Protein 6ONO (pdb70)

Structure (mmCIF, N/CA/C/O backbone):
data_6ONO
#
_entry.id   6ONO
#
_cell.length_a   37.445
_cell.length_b   114.080
_cell.length_c   144.713
_cell.angle_alpha   90.000
_cell.angle_beta   90.000
_cell.angle_gamma   90.000
#
_symmetry.space_group_name_H-M   'C 2 2 21'
#
loop_
_entity.id
_entity.type
_entity.pdbx_description
1 polymer 'Transcription regulator WhiB1'
2 polymer 'RNA polymerase sigma factor SigA'
3 non-polymer 'IRON/SULFUR CLUSTER'
4 non-polymer DI(HYDROXYETHYL)ETHER
5 water water
#
loop_
_atom_site.group_PDB
_atom_site.id
_atom_site.type_symbol
_atom_site.label_atom_id
_atom_site.label_alt_id
_atom_site.label_comp_id
_atom_site.label_asym_id
_atom_site.label_entity_id
_atom_site.label_seq_id
_atom_site.pdbx_PDB_ins_code
_atom_site.Cartn_x
_atom_site.Cartn_y
_atom_site.Cartn_z
_atom_site.occupancy
_atom_site.B_iso_or_equiv
_atom_site.auth_seq_id
_atom_site.auth_comp_id
_atom_site.auth_asym_id
_atom_site.auth_atom_id
_atom_site.pdbx_PDB_model_num
ATOM 1 N N . ASP A 1 2 ? 26.97100 57.16700 101.83900 1.000 62.54117 2 ASP A N 1
ATOM 2 C CA . ASP A 1 2 ? 26.26400 56.07600 101.17200 1.000 58.66368 2 ASP A CA 1
ATOM 3 C C . ASP A 1 2 ? 27.08000 54.79000 101.14600 1.000 59.49048 2 ASP A C 1
ATOM 4 O O . ASP A 1 2 ? 28.22700 54.77000 100.69200 1.000 58.69685 2 ASP A O 1
ATOM 9 N N . TRP A 1 3 ? 26.45000 53.71300 101.62500 1.000 45.71492 3 TRP A N 1
ATOM 10 C CA . TRP A 1 3 ? 27.12600 52.43300 101.78200 1.000 42.87557 3 TRP A CA 1
ATOM 11 C C . TRP A 1 3 ? 27.39200 51.75500 100.44600 1.000 40.08755 3 TRP A C 1
ATOM 12 O O . TRP A 1 3 ? 28.28100 50.90000 100.36400 1.000 39.52883 3 TRP A O 1
ATOM 23 N N . ARG A 1 4 ? 26.61100 52.08200 99.41400 1.000 43.93728 4 ARG A N 1
ATOM 24 C CA . ARG A 1 4 ? 26.79400 51.44900 98.11300 1.000 43.16779 4 ARG A CA 1
ATOM 25 C C . ARG A 1 4 ? 28.17000 51.74400 97.53600 1.000 46.00190 4 ARG A C 1
ATOM 26 O O . ARG A 1 4 ? 28.64700 50.99300 96.67900 1.000 44.80320 4 ARG A O 1
ATOM 34 N N . HIS A 1 5 ? 28.81600 52.82500 97.98200 1.000 49.12813 5 HIS A N 1
ATOM 35 C CA . HIS A 1 5 ? 30.17200 53.11300 97.53100 1.000 53.38644 5 HIS A CA 1
ATOM 36 C C . HIS A 1 5 ? 31.14500 52.02100 97.95500 1.000 47.77237 5 HIS A C 1
ATOM 37 O O . HIS A 1 5 ? 32.15600 51.79800 97.28100 1.000 53.39695 5 HIS A O 1
ATOM 44 N N . LYS A 1 6 ? 30.85300 51.32000 99.04900 1.000 48.21443 6 LYS A N 1
ATOM 45 C CA . LYS A 1 6 ? 31.74400 50.30200 99.58700 1.000 45.19641 6 LYS A CA 1
ATOM 46 C C . LYS A 1 6 ? 31.33400 48.87900 99.21600 1.000 47.12505 6 LYS A C 1
ATOM 47 O O . LYS A 1 6 ? 31.89900 47.92400 99.75800 1.000 47.80981 6 LYS A O 1
ATOM 53 N N . ALA A 1 7 ? 30.35800 48.71800 98.32500 1.000 42.72505 7 ALA A N 1
ATOM 54 C CA . ALA A 1 7 ? 29.91300 47.39600 97.88900 1.000 36.90759 7 ALA A CA 1
ATOM 55 C C . ALA A 1 7 ? 30.99900 46.69700 97.07600 1.000 36.52256 7 ALA A C 1
ATOM 56 O O . ALA A 1 7 ? 31.37700 47.18000 96.00700 1.000 41.25218 7 ALA A O 1
ATOM 58 N N . VAL A 1 8 ? 31.48400 45.54700 97.55800 1.000 33.48203 8 VAL A N 1
ATOM 59 C CA . VAL A 1 8 ? 32.52600 44.83900 96.81100 1.000 37.86078 8 VAL A CA 1
ATOM 60 C C . VAL A 1 8 ? 31.97100 44.07700 95.61100 1.000 37.32768 8 VAL A C 1
ATOM 61 O O . VAL A 1 8 ? 32.72400 43.78700 94.67000 1.000 35.38178 8 VAL A O 1
ATOM 65 N N . CYS A 1 9 ? 30.67200 43.76600 95.59300 1.000 31.62350 9 CYS A N 1
ATOM 66 C CA . CYS A 1 9 ? 30.08200 43.19100 94.38900 1.000 28.29695 9 CYS A CA 1
ATOM 67 C C . CYS A 1 9 ? 30.17800 44.12600 93.19100 1.000 30.98162 9 CYS A C 1
ATOM 68 O O . CYS A 1 9 ? 29.92400 43.69700 92.05900 1.000 29.65564 9 CYS A O 1
ATOM 71 N N . ARG A 1 10 ? 30.50100 45.40000 93.41300 1.000 43.05714 10 ARG A N 1
ATOM 72 C CA . ARG A 1 10 ? 30.74700 46.29300 92.29300 1.000 40.34637 10 ARG A CA 1
ATOM 73 C C . ARG A 1 10 ? 31.89300 45.80800 91.42100 1.000 43.56333 10 ARG A C 1
ATOM 74 O O . ARG A 1 10 ? 32.03000 46.28000 90.28900 1.000 45.77949 10 ARG A O 1
ATOM 82 N N . ASP A 1 11 ? 32.72700 44.88700 91.91600 1.000 41.44175 11 ASP A N 1
ATOM 83 C CA . ASP A 1 11 ? 33.83300 44.36200 91.12300 1.000 44.89777 11 ASP A CA 1
ATOM 84 C C . ASP A 1 11 ? 33.57800 42.93700 90.64200 1.000 41.05087 11 ASP A C 1
ATOM 85 O O . ASP A 1 11 ? 34.51900 42.24500 90.24700 1.000 49.48904 11 ASP A O 1
ATOM 90 N N . GLU A 1 12 ? 32.32500 42.49600 90.64000 1.000 43.65217 12 GLU A N 1
ATOM 91 C CA . GLU A 1 12 ? 31.95500 41.13600 90.27300 1.000 37.60190 12 GLU A CA 1
ATOM 92 C C . GLU A 1 12 ? 30.95900 41.15800 89.11700 1.000 39.98019 12 GLU A C 1
ATOM 93 O O . GLU A 1 12 ? 30.39400 42.19800 88.76700 1.000 37.29334 12 GLU A O 1
ATOM 99 N N . ASP A 1 13 ? 30.76900 39.99200 88.51000 1.000 33.03001 13 ASP A N 1
ATOM 100 C CA . ASP A 1 13 ? 29.67100 39.77400 87.57800 1.000 36.43063 13 ASP A CA 1
ATOM 101 C C . ASP A 1 13 ? 28.34100 39.96800 88.30200 1.000 33.06579 13 ASP A C 1
ATOM 102 O O . ASP A 1 13 ? 28.05300 39.22400 89.24700 1.000 29.48347 13 ASP A O 1
ATOM 107 N N . PRO A 1 14 ? 27.51500 40.94700 87.91100 1.000 28.93301 14 PRO A N 1
ATOM 108 C CA . PRO A 1 14 ? 26.24400 41.15900 88.62900 1.000 26.11714 14 PRO A CA 1
ATOM 109 C C . PRO A 1 14 ? 25.34100 39.93800 88.64100 1.000 24.65123 14 PRO A C 1
ATOM 110 O O . PRO A 1 14 ? 24.61900 39.71800 89.62600 1.000 22.52616 14 PRO A O 1
ATOM 114 N N . GLU A 1 15 ? 25.38800 39.11100 87.59200 1.000 21.91940 15 GLU A N 1
ATOM 115 C CA . GLU A 1 15 ? 24.51900 37.94100 87.51700 1.000 21.98610 15 GLU A CA 1
ATOM 116 C C . GLU A 1 15 ? 24.86400 36.89100 88.54900 1.000 23.32866 15 GLU A C 1
ATOM 117 O O . GLU A 1 15 ? 24.06100 35.97600 88.76900 1.000 19.48950 15 GLU A O 1
ATOM 123 N N . LEU A 1 16 ? 26.04700 36.98200 89.15700 1.000 22.58838 16 LEU A N 1
ATOM 124 C CA . LEU A 1 16 ? 26.37200 36.07300 90.24600 1.000 22.31064 16 LEU A CA 1
ATOM 125 C C . LEU A 1 16 ? 25.35300 36.19200 91.36200 1.000 20.12244 16 LEU A C 1
ATOM 126 O O . LEU A 1 16 ? 25.05500 35.20500 92.04700 1.000 21.33496 16 LEU A O 1
ATOM 131 N N . PHE A 1 17 ? 24.77300 37.37200 91.53500 1.000 19.34583 17 PHE A N 1
ATOM 132 C CA . PHE A 1 17 ? 23.86500 37.58100 92.65100 1.000 18.09625 17 PHE A CA 1
ATOM 133 C C . PHE A 1 17 ? 22.43600 37.24600 92.29400 1.000 19.69616 17 PHE A C 1
ATOM 134 O O . PHE A 1 17 ? 21.54700 37.42300 93.12600 1.000 19.09068 17 PHE A O 1
ATOM 142 N N . PHE A 1 18 ? 22.20200 36.70500 91.09800 1.000 15.83896 18 PHE A N 1
ATOM 143 C CA . PHE A 1 18 ? 20.86500 36.31500 90.66200 1.000 16.43089 18 PHE A CA 1
ATOM 144 C C . PHE A 1 18 ? 20.90600 34.90200 90.09300 1.000 17.35843 18 PHE A C 1
ATOM 145 O O . PHE A 1 18 ? 20.75600 34.69900 88.88200 1.000 18.82903 18 PHE A O 1
ATOM 153 N N . PRO A 1 19 ? 21.11100 33.89400 90.94400 1.000 23.49259 19 PRO A N 1
ATOM 154 C CA . PRO A 1 19 ? 21.09100 32.51900 90.44100 1.000 24.54605 19 PRO A CA 1
ATOM 155 C C . PRO A 1 19 ? 19.68600 32.12000 90.03900 1.000 27.65789 19 PRO A C 1
ATOM 156 O O . PRO A 1 19 ? 18.70100 32.49700 90.67800 1.000 29.95678 19 PRO A O 1
ATOM 160 N N . VAL A 1 20 ? 19.59800 31.37500 88.95100 1.000 37.96366 20 VAL A N 1
ATOM 161 C CA . VAL A 1 20 ? 18.33000 30.83800 88.48100 1.000 43.13146 20 VAL A CA 1
ATOM 162 C C . VAL A 1 20 ? 18.24700 29.37700 88.90600 1.000 54.14248 20 VAL A C 1
ATOM 163 O O . VAL A 1 20 ? 19.18100 28.59900 88.66900 1.000 50.98664 20 VAL A O 1
ATOM 167 N N . GLY A 1 21 ? 17.18100 29.02300 89.61700 1.000 84.95629 21 GLY A N 1
ATOM 168 C CA . GLY A 1 21 ? 16.98200 27.62700 89.94200 1.000 74.34295 21 GLY A CA 1
ATOM 169 C C . GLY A 1 21 ? 16.65500 26.88100 88.65900 1.000 78.61737 21 GLY A C 1
ATOM 170 O O . GLY A 1 21 ? 15.60600 27.12100 88.05100 1.000 84.40416 21 GLY A O 1
ATOM 171 N N . ASN A 1 22 ? 17.53500 25.97500 88.23100 1.000 91.09508 22 ASN A N 1
ATOM 172 C CA . ASN A 1 22 ? 17.32300 25.18000 87.01800 1.000 81.54185 22 ASN A CA 1
ATOM 173 C C . ASN A 1 22 ? 17.08900 23.72000 87.40900 1.000 81.10920 22 ASN A C 1
ATOM 174 O O . ASN A 1 22 ? 18.02700 22.93100 87.54600 1.000 84.76848 22 ASN A O 1
ATOM 179 N N . SER A 1 23 ? 15.80900 23.36900 87.56100 1.000 67.50599 23 SER A N 1
ATOM 180 C CA . SER A 1 23 ? 15.34800 22.08400 88.09100 1.000 64.19848 23 SER A CA 1
ATOM 181 C C . SER A 1 23 ? 15.85700 21.82100 89.50400 1.000 72.55835 23 SER A C 1
ATOM 182 O O . SER A 1 23 ? 15.87600 20.67100 89.95900 1.000 78.26266 23 SER A O 1
ATOM 185 N N . GLY A 1 24 ? 16.27000 22.86600 90.21500 1.000 49.91665 24 GLY A N 1
ATOM 186 C CA . GLY A 1 24 ? 16.67100 22.71700 91.59000 1.000 46.44851 24 GLY A CA 1
ATOM 187 C C . GLY A 1 24 ? 17.38600 23.93400 92.12400 1.000 42.71252 24 GLY A C 1
ATOM 188 O O . GLY A 1 24 ? 17.77200 24.84200 91.38000 1.000 42.65140 24 GLY A O 1
ATOM 189 N N . PRO A 1 25 ? 17.56700 23.97000 93.44200 1.000 46.43436 25 PRO A N 1
ATOM 190 C CA . PRO A 1 25 ? 18.25300 25.10500 94.07100 1.000 40.76418 25 PRO A CA 1
ATOM 191 C C . PRO A 1 25 ? 19.68900 25.21200 93.58500 1.000 33.82074 25 PRO A C 1
ATOM 192 O O . PRO A 1 25 ? 20.40600 24.21300 93.48400 1.000 35.66287 25 PRO A O 1
ATOM 196 N N . ALA A 1 26 ? 20.08100 26.43100 93.21700 1.000 27.69362 26 ALA A N 1
ATOM 197 C CA . ALA A 1 26 ? 21.45500 26.73100 92.81900 1.000 33.90903 26 ALA A CA 1
ATOM 198 C C . ALA A 1 26 ? 22.31100 26.91600 94.07300 1.000 26.33172 26 ALA A C 1
ATOM 199 O O . ALA A 1 26 ? 22.76800 28.01300 94.39400 1.000 23.61407 26 ALA A O 1
ATOM 201 N N . LEU A 1 27 ? 22.53900 25.80500 94.77800 1.000 23.41365 27 LEU A N 1
ATOM 202 C CA . LEU A 1 27 ? 23.29400 25.87600 96.02700 1.000 22.63554 27 LEU A CA 1
ATOM 203 C C . LEU A 1 27 ? 24.70300 26.41300 95.80500 1.000 21.65232 27 LEU A C 1
ATOM 204 O O . LEU A 1 27 ? 25.18600 27.24900 96.58200 1.000 20.24856 27 LEU A O 1
ATOM 209 N N . ALA A 1 28 ? 25.37400 25.95700 94.74500 1.000 22.81271 28 ALA A N 1
ATOM 210 C CA . ALA A 1 28 ? 26.73800 26.40700 94.49100 1.000 22.47708 28 ALA A CA 1
ATOM 211 C C . ALA A 1 28 ? 26.78900 27.88300 94.14700 1.000 20.54752 28 ALA A C 1
ATOM 212 O O . ALA A 1 28 ? 27.65200 28.61100 94.65200 1.000 19.81755 28 ALA A O 1
ATOM 214 N N . GLN A 1 29 ? 25.87700 28.35500 93.29300 1.000 23.74335 29 GLN A N 1
ATOM 215 C CA . GLN A 1 29 ? 25.94400 29.76200 92.91900 1.000 20.72218 29 GLN A CA 1
ATOM 216 C C . GLN A 1 29 ? 25.54600 30.66300 94.08400 1.000 19.08994 29 GLN A C 1
ATOM 217 O O . GLN A 1 29 ? 26.12600 31.74300 94.26400 1.000 18.48002 29 GLN A O 1
ATOM 223 N N . ILE A 1 30 ? 24.53600 30.26800 94.86400 1.000 16.96584 30 ILE A N 1
ATOM 224 C CA . ILE A 1 30 ? 24.18300 31.04900 96.04500 1.000 15.90021 30 ILE A CA 1
ATOM 225 C C . ILE A 1 30 ? 25.38100 31.13700 96.97800 1.000 15.96511 30 ILE A C 1
ATOM 226 O O . ILE A 1 30 ? 25.67500 32.20100 97.53300 1.000 15.35759 30 ILE A O 1
ATOM 231 N N . ALA A 1 31 ? 26.09600 30.01700 97.15900 1.000 17.14376 31 ALA A N 1
ATOM 232 C CA . ALA A 1 31 ? 27.28800 30.02800 98.00200 1.000 17.70962 31 ALA A CA 1
ATOM 233 C C . ALA A 1 31 ? 28.35800 30.96100 97.44500 1.000 17.61807 31 ALA A C 1
ATOM 234 O O . ALA A 1 31 ? 28.98800 31.71200 98.20200 1.000 17.74844 31 ALA A O 1
ATOM 236 N N . ASP A 1 32 ? 28.58100 30.92400 96.12300 1.000 19.05409 32 ASP A N 1
ATOM 237 C CA . ASP A 1 32 ? 29.58100 31.79600 95.50500 1.000 19.47481 32 ASP A CA 1
ATOM 238 C C . ASP A 1 32 ? 29.24500 33.27700 95.71700 1.000 19.11335 32 ASP A C 1
ATOM 239 O O . ASP A 1 32 ? 30.14200 34.09100 95.97900 1.000 19.72033 32 ASP A O 1
ATOM 244 N N . ALA A 1 33 ? 27.96200 33.64900 95.59100 1.000 16.99049 33 ALA A N 1
ATOM 245 C CA . ALA A 1 33 ? 27.55700 35.02400 95.89700 1.000 16.97088 33 ALA A CA 1
ATOM 246 C C . ALA A 1 33 ? 27.75400 35.36500 97.38100 1.000 17.65952 33 ALA A C 1
ATOM 247 O O . ALA A 1 33 ? 28.25200 36.45300 97.73700 1.000 17.15839 33 ALA A O 1
ATOM 249 N N . LYS A 1 34 ? 27.33000 34.46100 98.26800 1.000 18.88221 34 LYS A N 1
ATOM 250 C CA . LYS A 1 34 ? 27.48500 34.69600 99.69700 1.000 20.33391 34 LYS A CA 1
ATOM 251 C C . LYS A 1 34 ? 28.94900 34.87000 100.08200 1.000 23.71281 34 LYS A C 1
ATOM 252 O O . LYS A 1 34 ? 29.24900 35.61200 101.01700 1.000 23.25184 34 LYS A O 1
ATOM 258 N N . LEU A 1 35 ? 29.86300 34.17500 99.40000 1.000 21.37585 35 LEU A N 1
ATOM 259 C CA . LEU A 1 35 ? 31.28500 34.36500 99.67500 1.000 26.18752 35 LEU A CA 1
ATOM 260 C C . LEU A 1 35 ? 31.71400 35.80300 99.42700 1.000 29.81712 35 LEU A C 1
ATOM 261 O O . LEU A 1 35 ? 32.57700 36.32900 100.14100 1.000 31.78771 35 LEU A O 1
ATOM 266 N N . VAL A 1 36 ? 31.14800 36.44700 98.40600 1.000 22.25690 36 VAL A N 1
ATOM 267 C CA . VAL A 1 36 ? 31.41800 37.86400 98.18100 1.000 29.01072 36 VAL A CA 1
ATOM 268 C C . VAL A 1 36 ? 30.86400 38.68700 99.33200 1.000 23.52610 36 VAL A C 1
ATOM 269 O O . VAL A 1 36 ? 31.55800 39.53600 99.90900 1.000 28.04165 36 VAL A O 1
ATOM 273 N N . CYS A 1 37 ? 29.60200 38.44400 99.69100 1.000 23.47962 37 CYS A N 1
ATOM 274 C CA . CYS A 1 37 ? 29.01300 39.21500 100.78900 1.000 24.04272 37 CYS A CA 1
ATOM 275 C C . CYS A 1 37 ? 29.81500 39.07500 102.08300 1.000 28.23607 37 CYS A C 1
ATOM 276 O O . CYS A 1 37 ? 29.86900 40.01100 102.89300 1.000 30.85848 37 CYS A O 1
ATOM 279 N N . ASN A 1 38 ? 30.42500 37.91200 102.30100 1.000 34.99992 38 ASN A N 1
ATOM 280 C CA . ASN A 1 38 ? 31.15000 37.63600 103.53500 1.000 37.40398 38 ASN A CA 1
ATOM 281 C C . ASN A 1 38 ? 32.42900 38.45300 103.65400 1.000 38.59538 38 ASN A C 1
ATOM 282 O O . ASN A 1 38 ? 32.95800 38.60200 104.76000 1.000 42.50987 38 ASN A O 1
ATOM 287 N N . ARG A 1 39 ? 32.94200 38.98100 102.54400 1.000 29.96232 39 ARG A N 1
ATOM 288 C CA . ARG A 1 39 ? 34.08100 39.88400 102.58100 1.000 36.37581 39 ARG A CA 1
ATOM 289 C C . ARG A 1 39 ? 33.66200 41.30700 102.22500 1.000 36.83835 39 ARG A C 1
ATOM 290 O O . ARG A 1 39 ? 34.45800 42.08400 101.69500 1.000 45.40346 39 ARG A O 1
ATOM 298 N N . CYS A 1 40 ? 32.41500 41.65800 102.53000 1.000 34.24972 40 CYS A N 1
ATOM 299 C CA . CYS A 1 40 ? 31.87000 42.96700 102.23000 1.000 34.44224 40 CYS A CA 1
ATOM 300 C C . CYS A 1 40 ? 31.72300 43.77700 103.50600 1.000 36.77198 40 CYS A C 1
ATOM 301 O O . CYS A 1 40 ? 31.20000 43.25700 104.50200 1.000 38.66468 40 CYS A O 1
ATOM 304 N N . PRO A 1 41 ? 32.15600 45.04400 103.52300 1.000 41.21333 41 PRO A N 1
ATOM 305 C CA . PRO A 1 41 ? 32.05600 45.83100 104.76200 1.000 40.09242 41 PRO A CA 1
ATOM 306 C C . PRO A 1 41 ? 30.66000 46.35600 105.05400 1.000 43.15074 41 PRO A C 1
ATOM 307 O O . PRO A 1 41 ? 30.40400 46.75100 106.20000 1.000 43.27666 41 PRO A O 1
ATOM 311 N N . VAL A 1 42 ? 29.74200 46.34900 104.08400 1.000 33.94310 42 VAL A N 1
ATOM 312 C CA . VAL A 1 42 ? 28.42700 46.95400 104.28500 1.000 33.56649 42 VAL A CA 1
ATOM 313 C C . VAL A 1 42 ? 27.32100 45.90500 104.21900 1.000 30.01886 42 VAL A C 1
ATOM 314 O O . VAL A 1 42 ? 26.19700 46.19300 103.79100 1.000 28.84198 42 VAL A O 1
ATOM 318 N N . THR A 1 43 ? 27.62200 44.69400 104.69300 1.000 36.27261 43 THR A N 1
ATOM 319 C CA . THR A 1 43 ? 26.66800 43.59800 104.59100 1.000 30.81023 43 THR A CA 1
ATOM 320 C C . THR A 1 43 ? 25.39900 43.87900 105.37900 1.000 37.53831 43 THR A C 1
ATOM 321 O O . THR A 1 43 ? 24.29300 43.62900 104.88800 1.000 29.76080 43 THR A O 1
ATOM 325 N N . THR A 1 44 ? 25.52800 44.38700 106.60900 1.000 29.83442 44 THR A N 1
ATOM 326 C CA . THR A 1 44 ? 24.32700 44.67700 107.38300 1.000 33.92184 44 THR A CA 1
ATOM 327 C C . THR A 1 44 ? 23.51900 45.78900 106.72400 1.000 30.96264 44 THR A C 1
ATOM 328 O O . THR A 1 44 ? 22.28600 45.73800 106.69800 1.000 30.97650 44 THR A O 1
ATOM 332 N N . GLU A 1 45 ? 24.19700 46.80200 106.18200 1.000 36.27939 45 GLU A N 1
ATOM 333 C CA . GLU A 1 45 ? 23.49200 47.87200 105.48100 1.000 36.72659 45 GLU A CA 1
ATOM 334 C C . GLU A 1 45 ? 22.80300 47.34900 104.22700 1.000 36.62127 45 GLU A C 1
ATOM 335 O O . GLU A 1 45 ? 21.65200 47.70700 103.94300 1.000 36.93863 45 GLU A O 1
ATOM 341 N N . CYS A 1 46 ? 23.49300 46.50400 103.45900 1.000 28.59053 46 CYS A N 1
ATOM 342 C CA . CYS A 1 46 ? 22.88300 45.92000 102.26800 1.000 24.94295 46 CYS A CA 1
ATOM 343 C C . CYS A 1 46 ? 21.64700 45.10300 102.62900 1.000 23.52950 46 CYS A C 1
ATOM 344 O O . CYS A 1 46 ? 20.58200 45.26300 102.02000 1.000 22.65544 46 CYS A O 1
ATOM 347 N N . LEU A 1 47 ? 21.77900 44.19700 103.60600 1.000 23.83246 47 LEU A N 1
ATOM 348 C CA . LEU A 1 47 ? 20.64100 43.37900 104.00600 1.000 21.98197 47 LEU A CA 1
ATOM 349 C C . LEU A 1 47 ? 19.49700 44.24600 104.50000 1.000 23.70851 47 LEU A C 1
ATOM 350 O O . LEU A 1 47 ? 18.33700 44.01000 104.15000 1.000 23.19849 47 LEU A O 1
ATOM 355 N N . SER A 1 48 ? 19.80200 45.23400 105.34500 1.000 27.44922 48 SER A N 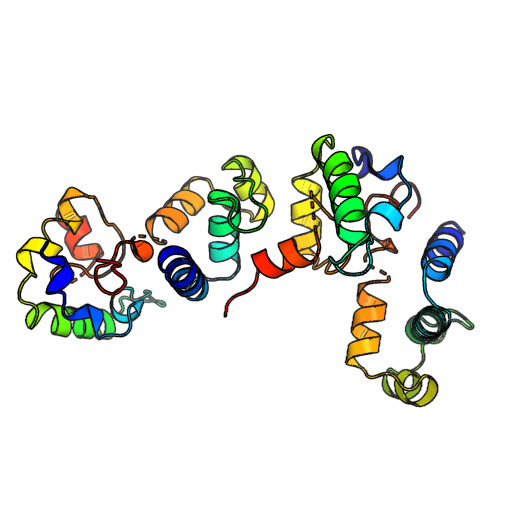1
ATOM 356 C CA A SER A 1 48 ? 18.76500 46.11900 105.85900 0.355 29.53433 48 SER A CA 1
ATOM 357 C CA B SER A 1 48 ? 18.76600 46.12000 105.86000 0.645 29.53584 48 SER A CA 1
ATOM 358 C C . SER A 1 48 ? 18.00900 46.79100 104.71800 1.000 31.48607 48 SER A C 1
ATOM 359 O O . SER A 1 48 ? 16.77500 46.81400 104.71000 1.000 30.44453 48 SER A O 1
ATOM 364 N N . TRP A 1 49 ? 18.73600 47.34100 103.74600 1.000 31.23111 49 TRP A N 1
ATOM 365 C CA . TRP A 1 49 ? 18.06500 48.01100 102.63600 1.000 30.41372 49 TRP A CA 1
ATOM 366 C C . TRP A 1 49 ? 17.23000 47.03400 101.81300 1.000 29.34656 49 TRP A C 1
ATOM 367 O O . TRP A 1 49 ? 16.09700 47.35200 101.42700 1.000 27.19875 49 TRP A O 1
ATOM 378 N N . ALA A 1 50 ? 17.76400 45.83600 101.55000 1.000 25.34399 50 ALA A N 1
ATOM 379 C CA . ALA A 1 50 ? 17.00700 44.84500 100.79000 1.000 25.95461 50 ALA A CA 1
ATOM 380 C C . ALA A 1 50 ? 15.71500 44.47200 101.50100 1.000 26.70581 50 ALA A C 1
ATOM 381 O O . ALA A 1 50 ? 14.65800 44.37500 100.86500 1.000 26.04958 50 ALA A O 1
ATOM 383 N N . LEU A 1 51 ? 15.78200 44.25100 102.82200 1.000 23.92620 51 LEU A N 1
ATOM 384 C CA . LEU A 1 51 ? 14.58200 43.91400 103.58400 1.000 25.23560 51 LEU A CA 1
ATOM 385 C C . LEU A 1 51 ? 13.61400 45.08700 103.62800 1.000 28.68138 51 LEU A C 1
ATOM 386 O O . LEU A 1 51 ? 12.41000 44.91100 103.40800 1.000 28.34263 51 LEU A O 1
ATOM 391 N N . ASN A 1 52 ? 14.11700 46.29900 103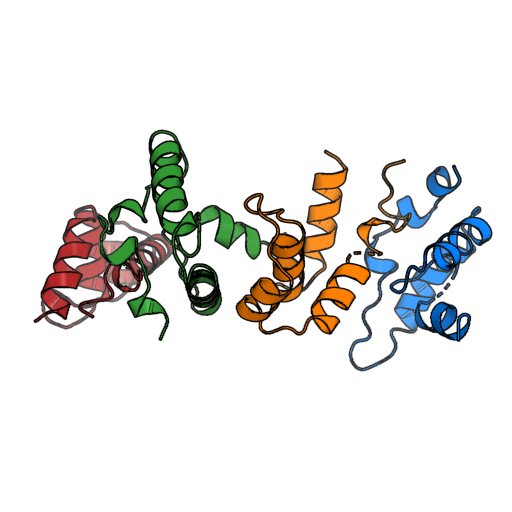.88300 1.000 34.18285 52 ASN A N 1
ATOM 392 C CA . ASN A 1 52 ? 13.21100 47.42400 104.06200 1.000 37.08834 52 ASN A CA 1
ATOM 393 C C . ASN A 1 52 ? 12.53500 47.81100 102.75700 1.000 40.34428 52 ASN A C 1
ATOM 394 O O . ASN A 1 52 ? 11.38700 48.27000 102.77400 1.000 41.87657 52 ASN A O 1
ATOM 399 N N . THR A 1 53 ? 13.20200 47.61700 101.61900 1.000 34.77151 53 THR A N 1
ATOM 400 C CA . THR A 1 53 ? 12.57300 47.94100 100.34600 1.000 34.38230 53 THR A CA 1
ATOM 401 C C . THR A 1 53 ? 11.89700 46.74300 99.68400 1.000 30.15657 53 THR A C 1
ATOM 402 O O . THR A 1 53 ? 11.21400 46.92500 98.67400 1.000 31.71140 53 THR A O 1
ATOM 406 N N . GLY A 1 54 ? 12.02100 45.54500 100.23900 1.000 37.19387 54 GLY A N 1
ATOM 407 C CA . GLY A 1 54 ? 11.28100 44.42200 99.69500 1.000 39.26361 54 GLY A CA 1
ATOM 408 C C . GLY A 1 54 ? 11.86200 43.86000 98.41600 1.000 37.09736 54 GLY A C 1
ATOM 409 O O . GLY A 1 54 ? 11.11100 43.52300 97.49100 1.000 37.03446 54 GLY A O 1
ATOM 410 N N . GLN A 1 55 ? 13.18300 43.79500 98.31500 1.000 28.39635 55 GLN A N 1
ATOM 411 C CA . GLN A 1 55 ? 13.83100 43.19800 97.15000 1.000 28.41743 55 GLN A CA 1
ATOM 412 C C . GLN A 1 55 ? 13.62800 41.68900 97.19200 1.000 25.57328 55 GLN A C 1
ATOM 413 O O . GLN A 1 55 ? 14.23700 40.99400 98.01000 1.000 28.97694 55 GLN A O 1
ATOM 419 N N . ASP A 1 56 ? 12.75800 41.17300 96.32300 1.000 26.59843 56 ASP A N 1
ATOM 420 C CA . ASP A 1 56 ? 12.37500 39.76900 96.43400 1.000 28.62531 56 ASP A CA 1
ATOM 421 C C . ASP A 1 56 ? 13.35400 38.83100 95.73400 1.000 27.92138 56 ASP A C 1
ATOM 422 O O . ASP A 1 56 ? 13.52200 37.69500 96.17900 1.000 32.85635 56 ASP A O 1
ATOM 427 N N . SER A 1 57 ? 14.03700 39.28400 94.68800 1.000 19.32519 57 SER A N 1
ATOM 428 C CA . SER A 1 57 ? 14.96100 38.45100 93.93000 1.000 18.87151 57 SER A CA 1
ATOM 429 C C . SER A 1 57 ? 16.41300 38.71600 94.31200 1.000 17.04770 57 SER A C 1
ATOM 430 O O . SER A 1 57 ? 16.78400 39.82500 94.69700 1.000 17.30298 57 SER A O 1
ATOM 433 N N . GLY A 1 58 ? 17.24000 37.69100 94.16100 1.000 17.84731 58 GLY A N 1
ATOM 434 C CA . GLY A 1 58 ? 18.67800 37.83400 94.26300 1.000 15.82006 58 GLY A CA 1
ATOM 435 C C . GLY A 1 58 ? 19.22600 37.61600 95.66500 1.000 15.18328 58 GLY A C 1
ATOM 436 O O . GLY A 1 58 ? 18.49800 37.48100 96.65400 1.000 15.42762 58 GLY A O 1
ATOM 437 N N . VAL A 1 59 ? 20.56000 37.56800 95.72800 1.000 15.16914 59 VAL A N 1
ATOM 438 C CA . VAL A 1 59 ? 21.30600 37.50600 96.98000 1.000 14.97834 59 VAL A CA 1
ATOM 439 C C . VAL A 1 59 ? 21.70300 38.92700 97.37400 1.000 18.78673 59 VAL A C 1
ATOM 440 O O . VAL A 1 59 ? 22.37000 39.63700 96.60300 1.000 16.32822 59 VAL A O 1
ATOM 444 N N . TRP A 1 60 ? 21.26800 39.34900 98.56200 1.000 14.76351 60 TRP A N 1
ATOM 445 C CA . TRP A 1 60 ? 21.60000 40.63700 99.15500 1.000 15.75660 60 TRP A CA 1
ATOM 446 C C . TRP A 1 60 ? 22.05700 40.38800 100.57700 1.000 18.16256 60 TRP A C 1
ATOM 447 O O . TRP A 1 60 ? 21.49700 39.53000 101.26600 1.000 16.21829 60 TRP A O 1
ATOM 458 N N . GLY A 1 61 ? 23.07300 41.13600 101.00700 1.000 19.41662 61 GLY A N 1
ATOM 459 C CA . GLY A 1 61 ? 23.50200 41.14300 102.39400 1.000 20.20232 61 GLY A CA 1
ATOM 460 C C . GLY A 1 61 ? 23.82700 39.77700 102.96600 1.000 21.39308 61 GLY A C 1
ATOM 461 O O . GLY A 1 61 ? 23.60900 39.52800 104.15400 1.000 21.24321 61 GLY A O 1
ATOM 462 N N . GLY A 1 62 ? 24.34600 38.88300 102.13100 1.000 16.88260 62 GLY A N 1
ATOM 463 C CA . GLY A 1 62 ? 24.67700 37.54100 102.57200 1.000 16.78307 62 GLY A CA 1
ATOM 464 C C . GLY A 1 62 ? 23.50600 36.60100 102.74900 1.000 16.30296 62 GLY A C 1
ATOM 465 O O . GLY A 1 62 ? 23.69400 35.53200 103.33600 1.000 16.80122 62 GLY A O 1
ATOM 474 N N . SER A 1 64 ? 20.08300 34.62300 100.69000 1.000 15.93700 64 SER A N 1
ATOM 475 C CA . SER A 1 64 ? 19.41300 34.30100 99.44300 1.000 15.87807 64 SER A CA 1
ATOM 476 C C . SER A 1 64 ? 17.97800 34.80700 99.47900 1.000 16.43762 64 SER A C 1
ATOM 477 O O . SER A 1 64 ? 17.45300 35.19700 100.52700 1.000 17.12995 64 SER A O 1
ATOM 480 N N . GLU A 1 65 ? 17.33400 34.80300 98.31500 1.000 17.63469 65 GLU A N 1
ATOM 481 C CA . GLU A 1 65 ? 15.98200 35.33800 98.26600 1.000 22.38921 65 GLU A CA 1
ATOM 482 C C . GLU A 1 65 ? 15.01700 34.46800 99.06700 1.000 27.41487 65 GLU A C 1
ATOM 483 O O . GLU A 1 65 ? 14.13100 34.99500 99.74700 1.000 23.97192 65 GLU A O 1
ATOM 489 N N . ASP A 1 66 ? 15.18600 33.13900 99.03900 1.000 21.33357 66 ASP A N 1
ATOM 490 C CA . ASP A 1 66 ? 14.30200 32.29000 99.84000 1.000 27.04851 66 ASP A CA 1
ATOM 491 C C . ASP A 1 66 ? 14.49200 32.54200 101.33500 1.000 23.37604 66 ASP A C 1
ATOM 492 O O . ASP A 1 66 ? 13.52300 32.53800 102.10200 1.000 26.42551 66 ASP A O 1
ATOM 497 N N . GLU A 1 67 ? 15.72900 32.78700 101.76400 1.000 25.79812 67 GLU A N 1
ATOM 498 C CA . GLU A 1 67 ? 15.98300 33.07700 103.17000 1.000 24.69731 67 GLU A CA 1
ATOM 499 C C . GLU A 1 67 ? 15.32800 34.39100 103.59300 1.000 24.21429 67 GLU A C 1
ATOM 500 O O . GLU A 1 67 ? 14.66300 34.46900 104.64100 1.000 27.23875 67 GLU A O 1
ATOM 506 N N . ARG A 1 68 ? 15.49300 35.44600 102.78600 1.000 19.58881 68 ARG A N 1
ATOM 507 C CA . ARG A 1 68 ? 14.84700 36.70700 103.13600 1.000 20.29563 68 ARG A CA 1
ATOM 508 C C . ARG A 1 68 ? 13.33500 36.55700 103.12000 1.000 22.09968 68 ARG A C 1
ATOM 509 O O . ARG A 1 68 ? 12.63600 37.12800 103.96200 1.000 23.75593 68 ARG A O 1
ATOM 517 N N . ARG A 1 69 ? 12.80700 35.78800 102.16400 1.000 24.59946 69 ARG A N 1
ATOM 518 C CA . ARG A 1 69 ? 11.36100 35.60200 102.07900 1.000 26.72821 69 ARG A CA 1
ATOM 519 C C . ARG A 1 69 ? 10.82200 34.88200 103.30400 1.000 30.59867 69 ARG A C 1
ATOM 520 O O . ARG A 1 69 ? 9.77000 35.25000 103.84600 1.000 30.88282 69 ARG A O 1
ATOM 528 N N . ALA A 1 70 ? 11.53600 33.86000 103.76900 1.000 32.86872 70 ALA A N 1
ATOM 529 C CA . ALA A 1 70 ? 11.09200 33.18400 104.97600 1.000 40.53116 70 ALA A CA 1
ATOM 530 C C . ALA A 1 70 ? 11.14200 34.12200 106.16900 1.000 34.08235 70 ALA A C 1
ATOM 531 O O . ALA A 1 70 ? 10.36200 33.96300 107.11400 1.000 36.20069 70 ALA A O 1
ATOM 533 N N . LEU A 1 71 ? 12.03800 35.11600 106.14100 1.000 35.03702 71 LEU A N 1
ATOM 534 C CA . LEU A 1 71 ? 12.08000 36.07100 107.25000 1.000 34.46634 71 LEU A CA 1
ATOM 535 C C . LEU A 1 71 ? 10.79700 36.90000 107.34100 1.000 41.42583 71 LEU A C 1
ATOM 536 O O . LEU A 1 71 ? 10.33000 37.20500 108.44500 1.000 54.41208 71 LEU A O 1
ATOM 541 N N . LYS A 1 72 ? 10.20500 37.27700 106.20300 1.000 44.69055 72 LYS A N 1
ATOM 542 C CA . LYS A 1 72 ? 8.98500 38.09700 106.20300 1.000 52.32561 72 LYS A CA 1
ATOM 543 C C . LYS A 1 72 ? 7.75900 37.23400 105.91100 1.000 47.66805 72 LYS A C 1
ATOM 544 O O . LYS A 1 72 ? 7.21900 37.23700 104.80600 1.000 67.29105 72 LYS A O 1
ATOM 550 N N . ARG A 1 73 ? 7.30800 36.50200 106.92500 1.000 67.93672 73 ARG A N 1
ATOM 551 C CA . ARG A 1 73 ? 6.18600 35.57200 106.77000 1.000 78.19065 73 ARG A CA 1
ATOM 552 C C . ARG A 1 73 ? 6.32300 34.68900 105.52200 1.000 67.46740 73 ARG A C 1
ATOM 553 O O . ARG A 1 73 ? 6.15400 33.46800 105.58000 1.000 72.62222 73 ARG A O 1
ATOM 561 N N . THR B 2 46 ? 23.15000 57.56700 78.95200 1.000 75.69632 454 THR B N 1
ATOM 562 C CA . THR B 2 46 ? 23.18700 57.59200 80.41000 1.000 76.61901 454 THR B CA 1
ATOM 563 C C . THR B 2 46 ? 23.60800 56.23600 80.98300 1.000 76.39132 454 THR B C 1
ATOM 564 O O . THR B 2 46 ? 23.38700 55.19700 80.36200 1.000 76.35813 454 THR B O 1
ATOM 568 N N . LEU B 2 47 ? 24.24500 56.25800 82.15900 1.000 72.38144 455 LEU B N 1
ATOM 569 C CA . LEU B 2 47 ? 24.65700 55.01200 82.80400 1.000 72.95896 455 LEU B CA 1
ATOM 570 C C . LEU B 2 47 ? 23.44500 54.14800 83.11900 1.000 61.88849 455 LEU B C 1
ATOM 571 O O . LEU B 2 47 ? 23.51900 52.91400 83.06100 1.000 70.08980 455 LEU B O 1
ATOM 576 N N . LEU B 2 48 ? 22.32600 54.78500 83.47600 1.000 100.59022 456 LEU B N 1
ATOM 577 C CA . LEU B 2 48 ? 21.06700 54.06500 83.62800 1.000 101.15030 456 LEU B CA 1
ATOM 578 C C . LEU B 2 48 ? 20.71500 53.30100 82.36000 1.000 93.00140 456 LEU B C 1
ATOM 579 O O . LEU B 2 48 ? 20.31400 52.13700 82.42500 1.000 92.40782 456 LEU B O 1
ATOM 584 N N . GLN B 2 49 ? 20.85500 53.94900 81.19800 1.000 66.88845 457 GLN B N 1
ATOM 585 C CA . GLN B 2 49 ? 20.56700 53.30600 79.91700 1.000 68.04554 457 GLN B CA 1
ATOM 586 C C . GLN B 2 49 ? 21.41700 52.05900 79.71500 1.000 62.61787 457 GLN B C 1
ATOM 587 O O . GLN B 2 49 ? 20.90600 50.98400 79.36300 1.000 61.84421 457 GLN B O 1
ATOM 593 N N . ASP B 2 50 ? 22.73000 52.20000 79.90200 1.000 53.48968 458 ASP B N 1
ATOM 594 C CA . ASP B 2 50 ? 23.64300 51.08600 79.68400 1.000 52.85496 458 ASP B CA 1
ATOM 595 C C . ASP B 2 50 ? 23.33300 49.93600 80.63600 1.000 44.99606 458 ASP B C 1
ATOM 596 O O . ASP B 2 50 ? 23.24300 48.77400 80.21900 1.000 50.27115 458 ASP B O 1
ATOM 601 N N . GLN B 2 51 ? 23.12800 50.24800 81.91900 1.000 35.31906 459 GLN B N 1
ATOM 602 C CA . GLN B 2 51 ? 22.82100 49.19200 82.88100 1.000 33.11656 459 GLN B CA 1
ATOM 603 C C . GLN B 2 51 ? 21.47000 48.55500 82.59300 1.000 33.66936 459 GLN B C 1
ATOM 604 O O . GLN B 2 51 ? 21.29600 47.34500 82.76800 1.000 33.30093 459 GLN B O 1
ATOM 610 N N . LEU B 2 52 ? 20.50300 49.34700 82.14700 1.000 32.84629 460 LEU B N 1
ATOM 611 C CA . LEU B 2 52 ? 19.20000 48.80000 81.81100 1.000 35.65269 460 LEU B CA 1
ATOM 612 C C . LEU B 2 52 ? 19.30200 47.79800 80.67400 1.000 34.95284 460 LEU B C 1
ATOM 613 O O . LEU B 2 52 ? 18.73100 46.70500 80.75200 1.000 27.57500 460 LEU B O 1
ATOM 618 N N . GLN B 2 53 ? 20.06000 48.13500 79.62400 1.000 31.28630 461 GLN B N 1
ATOM 619 C CA . GLN B 2 53 ? 20.22500 47.19000 78.51900 1.000 32.77419 461 GLN B CA 1
ATOM 620 C C . GLN B 2 53 ? 21.00500 45.95600 78.96100 1.000 31.52422 461 GLN B C 1
ATOM 621 O O . GLN B 2 53 ? 20.70200 44.82800 78.53900 1.000 29.65018 461 GLN B O 1
ATOM 627 N N . SER B 2 54 ? 22.01500 46.15200 79.80500 1.000 26.23026 462 SER B N 1
ATOM 628 C CA . SER B 2 54 ? 22.73900 45.01700 80.35500 1.000 26.39282 462 SER B CA 1
ATOM 629 C C . SER B 2 54 ? 21.79600 44.08100 81.10300 1.000 24.30446 462 SER B C 1
ATOM 630 O O . SER B 2 54 ? 21.83900 42.86200 80.91800 1.000 24.36427 462 SER B O 1
ATOM 633 N N . VAL B 2 55 ? 20.92500 44.63500 81.94900 1.000 23.33984 463 VAL B N 1
ATOM 634 C CA . VAL B 2 55 ? 19.99300 43.80100 82.70300 1.000 21.91110 463 VAL B CA 1
ATOM 635 C C . VAL B 2 55 ? 19.03500 43.09300 81.76200 1.000 21.32497 463 VAL B C 1
ATOM 636 O O . VAL B 2 55 ? 18.75100 41.89900 81.92200 1.000 21.19659 463 VAL B O 1
ATOM 640 N N . LEU B 2 56 ? 18.53100 43.81300 80.75800 1.000 20.85811 464 LEU B N 1
ATOM 641 C CA . LEU B 2 56 ? 17.60200 43.21600 79.80200 1.000 20.47297 464 LEU B CA 1
ATOM 642 C C . LEU B 2 56 ? 18.23100 42.03300 79.06900 1.000 21.56131 464 LEU B C 1
ATOM 643 O O . LEU B 2 56 ? 17.53300 41.06600 78.73800 1.000 21.45667 464 LEU B O 1
ATOM 648 N N . ASP B 2 57 ? 19.54700 42.08700 78.81800 1.000 23.22846 465 ASP B N 1
ATOM 649 C CA . ASP B 2 57 ? 20.23900 40.97500 78.16300 1.000 24.84741 465 ASP B CA 1
ATOM 650 C C . ASP B 2 57 ? 20.23500 39.68300 78.98700 1.000 28.84169 465 ASP B C 1
ATOM 651 O O . ASP B 2 57 ? 20.37200 38.59300 78.41400 1.000 26.18327 465 ASP B O 1
ATOM 656 N N . THR B 2 58 ? 20.09700 39.77300 80.31300 1.000 27.78468 466 THR B N 1
ATOM 657 C CA . THR B 2 58 ? 20.03300 38.58800 81.16400 1.000 26.82250 466 THR B CA 1
ATOM 658 C C . THR B 2 58 ? 18.67500 37.89400 81.13400 1.000 26.74530 466 THR B C 1
ATOM 659 O O . THR B 2 58 ? 18.56200 36.77900 81.65000 1.000 30.67708 466 THR B O 1
ATOM 663 N N . LEU B 2 59 ? 17.65300 38.51400 80.55100 1.000 26.00731 467 LEU B N 1
ATOM 664 C CA . LEU B 2 59 ? 16.30400 37.96800 80.56900 1.000 25.25985 467 LEU B CA 1
ATOM 665 C C . LEU B 2 59 ? 16.04700 37.14300 79.31300 1.000 29.88562 467 LEU B C 1
ATOM 666 O O . LEU B 2 59 ? 16.76800 37.23900 78.31700 1.000 27.83596 467 LEU B O 1
ATOM 671 N N . SER B 2 60 ? 15.01100 36.31200 79.37100 1.000 27.46543 468 SER B N 1
ATOM 672 C CA . SER B 2 60 ? 14.54000 35.66100 78.16100 1.000 28.37591 468 SER B CA 1
ATOM 673 C C . SER B 2 60 ? 13.94300 36.70200 77.22000 1.000 28.72081 468 SER B C 1
ATOM 674 O O . SER B 2 60 ? 13.66300 37.84000 77.60700 1.000 25.21431 468 SER B O 1
ATOM 677 N N . GLU B 2 61 ? 13.76300 36.30300 75.96100 1.000 33.63876 469 GLU B N 1
ATOM 678 C CA . GLU B 2 61 ? 13.20900 37.23000 74.98200 1.000 29.39633 469 GLU B CA 1
ATOM 679 C C . GLU B 2 61 ? 11.83200 37.72500 75.39800 1.000 30.86098 469 GLU B C 1
ATOM 680 O O . GLU B 2 61 ? 11.54400 38.92600 75.31500 1.000 28.08676 469 GLU B O 1
ATOM 686 N N . ARG B 2 62 ? 10.97600 36.81800 75.87800 1.000 26.59457 470 ARG B N 1
ATOM 687 C CA . ARG B 2 62 ? 9.64400 37.21700 76.32400 1.000 29.66824 470 ARG B CA 1
ATOM 688 C C . ARG B 2 62 ? 9.71600 38.17700 77.50600 1.000 26.94394 470 ARG B C 1
ATOM 689 O O . ARG B 2 62 ? 9.01700 39.19500 77.52700 1.000 27.88076 470 ARG B O 1
ATOM 697 N N . GLU B 2 63 ? 10.54900 37.86400 78.51000 1.000 26.92918 471 GLU B N 1
ATOM 698 C CA . GLU B 2 63 ? 10.67000 38.73200 79.68500 1.000 23.69974 471 GLU B CA 1
ATOM 699 C C . GLU B 2 63 ? 11.18000 40.12200 79.30500 1.000 22.27482 471 GLU B C 1
ATOM 700 O O . GLU B 2 63 ? 10.66800 41.13800 79.79300 1.000 20.10601 471 GLU B O 1
ATOM 706 N N . ALA B 2 64 ? 12.19800 40.18300 78.44200 1.000 23.02631 472 ALA B N 1
ATOM 707 C CA . ALA B 2 64 ? 12.72200 41.47500 78.00800 1.000 21.68853 472 ALA B CA 1
ATOM 708 C C . ALA B 2 64 ? 11.67600 42.26500 77.23100 1.000 23.77717 472 ALA B C 1
ATOM 709 O O . ALA B 2 64 ? 11.56700 43.48800 77.38600 1.000 20.72102 472 ALA B O 1
ATOM 711 N N . GLY B 2 65 ? 10.89400 41.58900 76.38500 1.000 24.45114 473 GLY B N 1
ATOM 712 C CA . GLY B 2 65 ? 9.81600 42.28200 75.69900 1.000 24.11398 473 GLY B CA 1
ATOM 713 C C . GLY B 2 65 ? 8.77000 42.81700 76.65800 1.000 22.38926 473 GLY B C 1
ATOM 714 O O . GLY B 2 65 ? 8.28500 43.94400 76.50200 1.000 22.60766 473 GLY B O 1
ATOM 715 N N . VAL B 2 66 ? 8.40700 42.01400 77.66300 1.000 19.12218 474 VAL B N 1
ATOM 716 C CA . VAL B 2 66 ? 7.46900 42.47400 78.68000 1.000 19.34886 474 VAL B CA 1
ATOM 717 C C . VAL B 2 66 ? 7.99100 43.74400 79.33100 1.000 18.82604 474 VAL B C 1
ATOM 718 O O . VAL B 2 66 ? 7.26600 44.73100 79.46000 1.000 19.10480 474 VAL B O 1
ATOM 722 N N . VAL B 2 67 ? 9.26900 43.75300 79.71400 1.000 18.39145 475 VAL B N 1
ATOM 723 C CA . VAL B 2 67 ? 9.81500 44.92600 80.40600 1.000 18.28764 475 VAL B CA 1
ATOM 724 C C . VAL B 2 67 ? 9.81000 46.14600 79.48600 1.000 18.50349 475 VAL B C 1
ATOM 725 O O . VAL B 2 67 ? 9.45900 47.26200 79.90400 1.000 19.31640 475 VAL B O 1
ATOM 729 N N . ARG B 2 68 ? 10.19800 45.95400 78.22200 1.000 18.95707 476 ARG B N 1
ATOM 730 C CA . ARG B 2 68 ? 10.28900 47.07100 77.28400 1.000 19.51664 476 ARG B CA 1
ATOM 731 C C . ARG B 2 68 ? 8.91900 47.69300 77.01300 1.000 21.53644 476 ARG B C 1
ATOM 732 O O . ARG B 2 68 ? 8.79200 48.91800 76.93200 1.000 22.81733 476 ARG B O 1
ATOM 740 N N . LEU B 2 69 ? 7.88100 46.86300 76.87500 1.000 19.89116 477 LEU B N 1
ATOM 741 C CA . LEU B 2 69 ? 6.53600 47.40300 76.70600 1.000 24.26936 477 LEU B CA 1
ATOM 742 C C . LEU B 2 69 ? 6.04200 48.05700 77.98800 1.000 21.84010 477 LEU B C 1
ATOM 743 O O . LEU B 2 69 ? 5.35500 49.08000 77.94000 1.000 23.72085 477 LEU B O 1
ATOM 748 N N . ARG B 2 70 ? 6.37800 47.48100 79.14300 1.000 22.19457 478 ARG B N 1
ATOM 749 C CA . ARG B 2 70 ? 5.93000 48.04000 80.41400 1.000 22.90113 478 ARG B CA 1
ATOM 750 C C . ARG B 2 70 ? 6.48800 49.43700 80.63100 1.000 24.84148 478 ARG B C 1
ATOM 751 O O . ARG B 2 70 ? 5.76000 50.35900 81.01200 1.000 27.04870 478 ARG B O 1
ATOM 759 N N . PHE B 2 71 ? 7.77900 49.61700 80.39100 1.000 23.74337 479 PHE B N 1
ATOM 760 C CA . PHE B 2 71 ? 8.41300 50.89800 80.65500 1.000 26.58339 479 PHE B CA 1
ATOM 761 C C . PHE B 2 71 ? 8.45500 51.79200 79.42600 1.000 29.65590 479 PHE B C 1
ATOM 762 O O . PHE B 2 71 ? 8.91100 52.93400 79.52500 1.000 27.99910 479 PHE B O 1
ATOM 770 N N . GLY B 2 72 ? 7.97900 51.31200 78.27900 1.000 22.05508 480 GLY B N 1
ATOM 771 C CA . GLY B 2 72 ? 7.97200 52.12900 77.07900 1.000 22.95908 480 GLY B CA 1
ATOM 772 C C . GLY B 2 72 ? 9.36500 52.43000 76.57100 1.000 23.39231 480 GLY B C 1
ATOM 773 O O . GLY B 2 72 ? 9.60500 53.52400 76.04400 1.000 25.06366 480 GLY B O 1
ATOM 774 N N . LEU B 2 73 ? 10.28700 51.47000 76.69800 1.000 24.71114 481 LEU B N 1
ATOM 775 C CA . LEU B 2 73 ? 11.69400 51.71600 76.39500 1.000 24.69591 481 LEU B CA 1
ATOM 776 C C . LEU B 2 73 ? 11.96300 51.71700 74.90300 1.000 24.95256 481 LEU B C 1
ATOM 777 O O . LEU B 2 73 ? 12.89000 52.38600 74.43100 1.000 27.42581 481 LEU B O 1
ATOM 782 N N . THR B 2 74 ? 11.14400 51.00800 74.14700 1.000 29.95063 482 THR B N 1
ATOM 783 C CA . THR B 2 74 ? 11.41800 50.79600 72.74100 1.000 30.83728 482 THR B CA 1
ATOM 784 C C . THR B 2 74 ? 10.84600 51.88900 71.84900 1.000 29.10326 482 THR B C 1
ATOM 785 O O . THR B 2 74 ? 11.52700 52.39400 70.95400 1.000 30.49766 482 THR B O 1
ATOM 789 N N . ASP B 2 75 ? 9.60300 52.27800 72.08000 1.000 25.28414 483 ASP B N 1
ATOM 790 C CA . ASP B 2 75 ? 8.97100 53.26500 71.22500 1.000 26.86846 483 ASP B CA 1
ATOM 791 C C . ASP B 2 75 ? 8.42400 54.43300 72.03100 1.000 27.92812 483 ASP B C 1
ATOM 792 O O . ASP B 2 75 ? 7.76200 55.30200 71.46000 1.000 29.46691 483 ASP B O 1
ATOM 797 N N . GLY B 2 76 ? 8.70200 54.48400 73.33600 1.000 29.98983 484 GLY B N 1
ATOM 798 C CA . GLY B 2 76 ? 8.27500 55.59500 74.16000 1.000 31.29560 484 GLY B CA 1
ATOM 799 C C . GLY B 2 76 ? 6.89600 55.46800 74.76500 1.000 35.37792 484 GLY B C 1
ATOM 800 O O . GLY B 2 76 ? 6.47300 56.36900 75.50300 1.000 37.65093 484 GLY B O 1
ATOM 801 N N . GLN B 2 77 ? 6.15700 54.41900 74.44100 1.000 39.02256 485 GLN B N 1
ATOM 802 C CA . GLN B 2 77 ? 4.80500 54.29900 74.96100 1.000 43.46573 485 GLN B CA 1
ATOM 803 C C . GLN B 2 77 ? 4.70800 53.12800 75.91200 1.000 38.61422 485 GLN B C 1
ATOM 804 O O . GLN B 2 77 ? 4.76300 51.97500 75.46400 1.000 37.79826 485 GLN B O 1
ATOM 810 N N . PRO B 2 78 ? 4.54500 53.34700 77.21500 1.000 35.40029 486 PRO B N 1
ATOM 811 C CA . PRO B 2 78 ? 4.22300 52.21100 78.07700 1.000 31.00679 486 PRO B CA 1
ATOM 812 C C . PRO B 2 78 ? 2.86700 51.66100 77.66300 1.000 27.81268 486 PRO B C 1
ATOM 813 O O . PRO B 2 78 ? 1.97300 52.40200 77.24700 1.000 29.64266 486 PRO B O 1
ATOM 817 N N . ARG B 2 79 ? 2.72500 50.34900 77.76100 1.000 28.40431 487 ARG B N 1
ATOM 818 C CA . ARG B 2 79 ? 1.45900 49.69700 77.48100 1.000 35.33114 487 ARG B CA 1
ATOM 819 C C . ARG B 2 79 ? 0.81000 49.27800 78.78700 1.000 28.76498 487 ARG B C 1
ATOM 820 O O . ARG B 2 79 ? 1.49300 48.99900 79.77400 1.000 28.35900 487 ARG B O 1
ATOM 828 N N . THR B 2 80 ? -0.51700 49.21800 78.78000 1.000 36.89973 488 THR B N 1
ATOM 829 C CA . THR B 2 80 ? -1.21900 48.76000 79.96500 1.000 33.37658 488 THR B CA 1
ATOM 830 C C . THR B 2 80 ? -0.90800 47.28700 80.20000 1.000 36.54854 488 THR B C 1
ATOM 831 O O . THR B 2 80 ? -0.48400 46.56300 79.29600 1.000 32.05000 488 THR B O 1
ATOM 835 N N . LEU B 2 81 ? -1.11600 46.84800 81.44100 1.000 36.00477 489 LEU B N 1
ATOM 836 C CA . LEU B 2 81 ? -0.88800 45.44400 81.76100 1.000 41.94924 489 LEU B CA 1
ATOM 837 C C . LEU B 2 81 ? -1.70400 44.53500 80.85200 1.000 45.10131 489 LEU B C 1
ATOM 838 O O . LEU B 2 81 ? -1.25300 43.44600 80.47600 1.000 41.01603 489 LEU B O 1
ATOM 843 N N . ASP B 2 82 ? -2.91500 44.96600 80.49900 1.000 34.86374 490 ASP B N 1
ATOM 844 C CA . ASP B 2 82 ? -3.77500 44.16200 79.63900 1.000 41.23436 490 ASP B CA 1
ATOM 845 C C . ASP B 2 82 ? -3.16600 43.97400 78.25400 1.000 36.61012 490 ASP B C 1
ATOM 846 O O . ASP B 2 82 ? -3.16100 42.85900 77.71600 1.000 40.15681 490 ASP B O 1
ATOM 851 N N . GLU B 2 83 ? -2.66800 45.05300 77.63900 1.000 40.92754 491 GLU B N 1
ATOM 852 C CA . GLU B 2 83 ? -2.08100 44.89000 76.31000 1.000 38.63252 491 GLU B CA 1
ATOM 853 C C . GLU B 2 83 ? -0.80600 44.05500 76.36700 1.000 33.01986 491 GLU B C 1
ATOM 854 O O . GLU B 2 83 ? -0.55200 43.25600 75.46200 1.000 34.74956 491 GLU B O 1
ATOM 860 N N . ILE B 2 84 ? 0.02200 44.24100 77.39900 1.000 29.90389 492 ILE B N 1
ATOM 861 C CA . ILE B 2 84 ? 1.20500 43.39000 77.54300 1.000 31.36547 492 ILE B CA 1
ATOM 862 C C . ILE B 2 84 ? 0.79400 41.92900 77.65100 1.000 32.57858 492 ILE B C 1
ATOM 863 O O . ILE B 2 84 ? 1.40400 41.04300 77.03000 1.000 33.48545 492 ILE B O 1
ATOM 868 N N . GLY B 2 85 ? -0.26100 41.65500 78.42300 1.000 27.71904 493 GLY B N 1
ATOM 869 C CA . GLY B 2 85 ? -0.75200 40.29000 78.51800 1.000 29.70542 493 GLY B CA 1
ATOM 870 C C . GLY B 2 85 ? -1.19800 39.73900 77.17400 1.000 32.52813 493 GLY B C 1
ATOM 871 O O . GLY B 2 85 ? -0.85700 38.61000 76.80900 1.000 40.87363 493 GLY B O 1
ATOM 872 N N . GLN B 2 86 ? -1.96900 40.52900 76.41800 1.000 37.42149 494 GLN B N 1
ATOM 873 C CA . GLN B 2 86 ? -2.39200 40.08900 75.08600 1.000 40.24425 494 GLN B CA 1
ATOM 874 C C . GLN B 2 86 ? -1.19800 39.82700 74.17400 1.000 43.11547 494 GLN B C 1
ATOM 875 O O . GLN B 2 86 ? -1.20000 38.86800 73.39300 1.000 50.35441 494 GLN B O 1
ATOM 881 N N . VAL B 2 87 ? -0.17600 40.68100 74.23900 1.000 37.17241 495 VAL B N 1
ATOM 882 C CA . VAL B 2 87 ? 0.91100 40.58500 73.27600 1.000 30.77509 495 VAL B CA 1
ATOM 883 C C . VAL B 2 87 ? 1.78200 39.37300 73.57700 1.000 34.04867 495 VAL B C 1
ATOM 884 O O . VAL B 2 87 ? 2.17500 38.63500 72.66300 1.000 35.93135 495 VAL B O 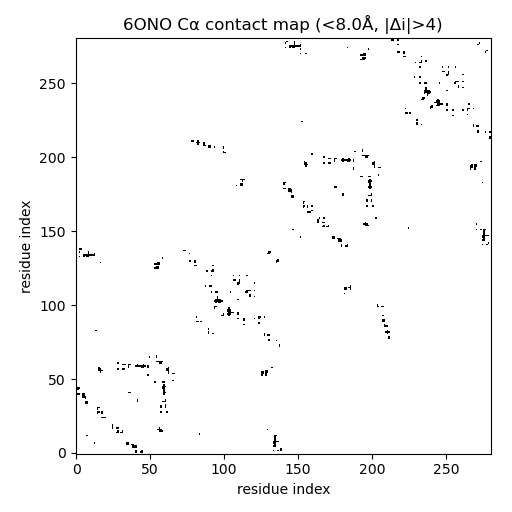1
ATOM 888 N N . TYR B 2 88 ? 2.10500 39.14500 74.85100 1.000 35.80121 496 TYR B N 1
ATOM 889 C CA . TYR B 2 88 ? 3.03200 38.08200 75.21200 1.000 37.14723 496 TYR B CA 1
ATOM 890 C C . TYR B 2 88 ? 2.36400 36.89200 75.88500 1.000 45.90845 496 TYR B C 1
ATOM 891 O O . TYR B 2 88 ? 3.06900 35.98000 76.32500 1.000 45.89240 496 TYR B O 1
ATOM 900 N N . GLY B 2 89 ? 1.03600 36.87500 75.98400 1.000 33.31352 497 GLY B N 1
ATOM 901 C CA . GLY B 2 89 ? 0.33800 35.74800 76.57400 1.000 37.73103 497 GLY B CA 1
ATOM 902 C C . GLY B 2 89 ? 0.77200 35.48900 77.99900 1.000 37.81996 497 GLY B C 1
ATOM 903 O O . GLY B 2 89 ? 1.04300 34.34500 78.37600 1.000 38.18620 497 GLY B O 1
ATOM 904 N N . VAL B 2 90 ? 0.85400 36.55000 78.80100 1.000 43.51213 498 VAL B N 1
ATOM 905 C CA . VAL B 2 90 ? 1.27000 36.44300 80.19100 1.000 38.27496 498 VAL B CA 1
ATOM 906 C C . VAL B 2 90 ? 0.19000 37.05400 81.07000 1.000 43.10445 498 VAL B C 1
ATOM 907 O O . VAL B 2 90 ? -0.58200 37.91800 80.64700 1.000 39.65010 498 VAL B O 1
ATOM 911 N N . THR B 2 91 ? 0.15400 36.59900 82.31900 1.000 42.75977 499 THR B N 1
ATOM 912 C CA . THR B 2 91 ? -0.81300 37.09100 83.28300 1.000 40.74259 499 THR B CA 1
ATOM 913 C C . THR B 2 91 ? -0.30300 38.36600 83.94300 1.000 42.84959 499 THR B C 1
ATOM 914 O O . THR B 2 91 ? 0.88700 38.68600 83.89700 1.000 38.50168 499 THR B O 1
ATOM 918 N N . ARG B 2 92 ? -1.23200 39.11000 84.54400 1.000 54.90201 500 ARG B N 1
ATOM 919 C CA . ARG B 2 92 ? -0.84800 40.28500 85.32100 1.000 55.03083 500 ARG B CA 1
ATOM 920 C C . ARG B 2 92 ? 0.16200 39.91400 86.40300 1.000 49.61316 500 ARG B C 1
ATOM 921 O O . ARG B 2 92 ? 1.15500 40.62600 86.61400 1.000 53.19774 500 ARG B O 1
ATOM 929 N N . GLU B 2 93 ? -0.05200 38.77300 87.06700 1.000 44.74160 501 GLU B N 1
ATOM 930 C CA . GLU B 2 93 ? 0.88300 38.30000 88.08400 1.000 47.02215 501 GLU B CA 1
ATOM 931 C C . GLU B 2 93 ? 2.25300 37.98700 87.49100 1.000 41.59419 501 GLU B C 1
ATOM 932 O O . GLU B 2 93 ? 3.28500 38.31500 88.09100 1.000 47.57045 501 GLU B O 1
ATOM 938 N N . ARG B 2 94 ? 2.28800 37.33800 86.32100 1.000 41.04105 502 ARG B N 1
ATOM 939 C CA . ARG B 2 94 ? 3.57800 37.04800 85.69900 1.000 38.09025 502 ARG B CA 1
ATOM 940 C C . ARG B 2 94 ? 4.30900 38.33500 85.33100 1.000 37.75981 502 ARG B C 1
ATOM 941 O O . ARG B 2 94 ? 5.53200 38.43400 85.49600 1.000 34.43712 502 ARG B O 1
ATOM 949 N N . ILE B 2 95 ? 3.57900 39.32300 84.80800 1.000 34.98688 503 ILE B N 1
ATOM 950 C CA . ILE B 2 95 ? 4.19000 40.61600 84.51100 1.000 29.18550 503 ILE B CA 1
ATOM 951 C C . ILE B 2 95 ? 4.76900 41.22200 85.77800 1.000 28.09533 503 ILE B C 1
ATOM 952 O O . ILE B 2 95 ? 5.88300 41.75100 85.77900 1.000 27.17001 503 ILE B O 1
ATOM 957 N N . ARG B 2 96 ? 4.01800 41.16000 86.87100 1.000 35.93281 504 ARG B N 1
ATOM 958 C CA . ARG B 2 96 ? 4.49300 41.74000 88.12200 1.000 34.57028 504 ARG B CA 1
ATOM 959 C C . ARG B 2 96 ? 5.76100 41.04900 88.61000 1.000 34.86449 504 ARG B C 1
ATOM 960 O O . ARG B 2 96 ? 6.66100 41.70100 89.14500 1.000 31.64334 504 ARG B O 1
ATOM 968 N N . GLN B 2 97 ? 5.85800 39.73100 88.44300 1.000 32.25754 505 GLN B N 1
ATOM 969 C CA . GLN B 2 97 ? 7.07800 39.08400 88.91600 1.000 32.42544 505 GLN B CA 1
ATOM 970 C C . GLN B 2 97 ? 8.25000 39.34300 87.97100 1.000 33.80440 505 GLN B C 1
ATOM 971 O O . GLN B 2 97 ? 9.39200 39.50000 88.43200 1.000 27.68245 505 GLN B O 1
ATOM 977 N N . ILE B 2 98 ? 7.99800 39.43400 86.66200 1.000 25.28194 506 ILE B N 1
ATOM 978 C CA . ILE B 2 98 ? 9.06100 39.84600 85.74700 1.000 26.34319 506 ILE B CA 1
ATOM 979 C C . ILE B 2 98 ? 9.57700 41.22700 86.13800 1.000 21.81787 506 ILE B C 1
ATOM 980 O O . ILE B 2 98 ? 10.79000 41.45500 86.24400 1.000 21.41288 506 ILE B O 1
ATOM 985 N N . GLU B 2 99 ? 8.65400 42.16000 86.38000 1.000 24.73632 507 GLU B N 1
ATOM 986 C CA . GLU B 2 99 ? 9.03500 43.52200 86.73600 1.000 24.75598 507 GLU B CA 1
ATOM 987 C C . GLU B 2 99 ? 9.76500 43.55800 88.07700 1.000 30.16050 507 GLU B C 1
ATOM 988 O O . GLU B 2 99 ? 10.75300 44.28200 88.23200 1.000 24.25772 507 GLU B O 1
ATOM 994 N N . SER B 2 100 ? 9.30300 42.77700 89.05900 1.000 27.38595 508 SER B N 1
ATOM 995 C CA . SER B 2 100 ? 9.97000 42.75400 90.35700 1.000 25.48054 508 SER B CA 1
ATOM 996 C C . SER B 2 100 ? 11.40500 42.25300 90.22900 1.000 24.26427 508 SER B C 1
ATOM 997 O O . SER B 2 100 ? 12.34000 42.86400 90.76500 1.000 23.99244 508 SER B O 1
ATOM 1000 N N . LYS B 2 101 ? 11.60400 41.14500 89.50800 1.000 23.58039 509 LYS B N 1
ATOM 1001 C CA . LYS B 2 101 ? 12.95600 40.62400 89.32600 1.000 22.86791 509 LYS B CA 1
ATOM 1002 C C . LYS B 2 101 ? 13.84200 41.62000 88.58700 1.000 25.55077 509 LYS B C 1
ATOM 1003 O O . LYS B 2 101 ? 15.00800 41.82400 88.95800 1.000 21.36688 509 LYS B O 1
ATOM 1009 N N . THR B 2 102 ? 13.30200 42.25200 87.53300 1.000 20.89588 510 THR B N 1
ATOM 1010 C CA . THR B 2 102 ? 14.07800 43.22300 86.76900 1.000 20.98208 510 THR B CA 1
ATOM 1011 C C . THR B 2 102 ? 14.46600 44.41500 87.62800 1.000 19.92786 510 THR B C 1
ATOM 1012 O O . THR B 2 102 ? 15.59700 44.90900 87.54800 1.000 19.93540 510 THR B O 1
ATOM 1029 N N . SER B 2 104 ? 14.78200 44.43200 90.87200 1.000 21.99055 512 SER B N 1
ATOM 1030 C CA . SER B 2 104 ? 15.79700 43.98800 91.82400 1.000 22.48489 512 SER B CA 1
ATOM 1031 C C . SER B 2 104 ? 17.17700 43.97200 91.18000 1.000 21.81728 512 SER B C 1
ATOM 1032 O O . SER B 2 104 ? 18.16000 44.40300 91.79700 1.000 22.37350 512 SER B O 1
ATOM 1035 N N . LYS B 2 105 ? 17.26700 43.48200 89.93300 1.000 20.98365 513 LYS B N 1
ATOM 1036 C CA . LYS B 2 105 ? 18.55200 43.46900 89.24300 1.000 20.89008 513 LYS B CA 1
ATOM 1037 C C . LYS B 2 105 ? 19.08200 44.88300 89.04200 1.000 21.25662 513 LYS B C 1
ATOM 1038 O O . LYS B 2 105 ? 20.28100 45.13800 89.22400 1.000 22.00476 513 LYS B O 1
ATOM 1044 N N . LEU B 2 106 ? 18.18900 45.81700 88.68400 1.000 21.38694 514 LEU B N 1
ATOM 1045 C CA . LEU B 2 106 ? 18.56600 47.20600 88.44100 1.000 22.22188 514 LEU B CA 1
ATOM 1046 C C . LEU B 2 106 ? 19.04800 47.89200 89.70400 1.000 27.11694 514 LEU B C 1
ATOM 1047 O O . LEU B 2 106 ? 19.92200 48.76400 89.64800 1.000 27.06665 514 LEU B O 1
ATOM 1052 N N . ARG B 2 107 ? 18.46500 47.55300 90.84400 1.000 25.85772 515 ARG B N 1
ATOM 1053 C CA . ARG B 2 107 ? 18.80300 48.26000 92.06200 1.000 29.41474 515 ARG B CA 1
ATOM 1054 C C . ARG B 2 107 ? 19.89800 47.56400 92.85500 1.000 29.75995 515 ARG B C 1
ATOM 1055 O O . ARG B 2 107 ? 20.33400 48.09800 93.87900 1.000 29.94459 515 ARG B O 1
ATOM 1063 N N . HIS B 2 108 ? 20.37800 46.41600 92.39200 1.000 24.15356 516 HIS B N 1
ATOM 1064 C CA . HIS B 2 108 ? 21.36300 45.67200 93.16700 1.000 24.65423 516 HIS B CA 1
ATOM 1065 C C . HIS B 2 108 ? 22.66800 46.46100 93.23000 1.000 25.88993 516 HIS B C 1
ATOM 1066 O O . HIS B 2 108 ? 23.08300 47.04900 92.22000 1.000 26.12364 516 HIS B O 1
ATOM 1073 N N . PRO B 2 109 ? 23.33500 46.48700 94.38700 1.000 27.29317 517 PRO B N 1
ATOM 1074 C CA . PRO B 2 109 ? 24.56200 47.29900 94.52600 1.000 32.50730 517 PRO B CA 1
ATOM 1075 C C . PRO B 2 109 ? 25.68700 46.92500 93.57300 1.000 36.58640 517 PRO B C 1
ATOM 1076 O O . PRO B 2 109 ? 26.61500 47.72400 93.39800 1.000 34.01437 517 PRO B O 1
ATOM 1080 N N . SER B 2 110 ? 25.66700 45.72800 92.98500 1.000 30.24202 518 SER B N 1
ATOM 1081 C CA A SER B 2 110 ? 26.71400 45.38400 92.03300 0.473 30.30036 518 SER B CA 1
ATOM 1082 C CA B SER B 2 110 ? 26.69500 45.36400 92.01900 0.527 30.23380 518 SER B CA 1
ATOM 1083 C C . SER B 2 110 ? 26.65100 46.25900 90.78600 1.000 32.49786 518 SER B C 1
ATOM 1084 O O . SER B 2 110 ? 27.67900 46.48500 90.14400 1.000 35.06448 518 SER B O 1
ATOM 1089 N N . ARG B 2 111 ? 25.47000 46.76500 90.43000 1.000 30.90155 519 ARG B N 1
ATOM 1090 C CA . ARG B 2 111 ? 25.29900 47.62800 89.26700 1.000 30.00892 519 ARG B CA 1
ATOM 1091 C C . ARG B 2 111 ? 25.13400 49.09800 89.62600 1.000 39.86872 519 ARG B C 1
ATOM 1092 O O . ARG B 2 111 ? 24.85000 49.91200 88.73600 1.000 36.52220 519 ARG B O 1
ATOM 1100 N N . SER B 2 112 ? 25.32100 49.45900 90.89300 1.000 38.80984 520 SER B N 1
ATOM 1101 C CA A SER B 2 112 ? 24.85900 50.75400 91.37100 0.442 44.00362 520 SER B CA 1
ATOM 1102 C CA B SER B 2 112 ? 24.86900 50.75400 91.38700 0.558 44.30151 520 SER B CA 1
ATOM 1103 C C . SER B 2 112 ? 25.62400 51.90000 90.72200 1.000 46.50597 520 SER B C 1
ATOM 1104 O O . SER B 2 112 ? 26.85000 51.85100 90.57500 1.000 48.04589 520 SER B O 1
ATOM 1109 N N . GLN B 2 113 ? 24.87800 52.92700 90.31800 1.000 62.81637 521 GLN B N 1
ATOM 1110 C CA . GLN B 2 113 ? 25.41800 54.19500 89.84200 1.000 75.78428 521 GLN B CA 1
ATOM 1111 C C . GLN B 2 113 ? 25.38100 55.13600 91.04600 1.000 79.80668 521 GLN B C 1
ATOM 1112 O O . GLN B 2 113 ? 24.41800 55.87200 91.26600 1.000 84.19451 521 GLN B O 1
ATOM 1118 N N . VAL B 2 114 ? 26.45000 55.10200 91.83400 1.000 78.93827 522 VAL B N 1
ATOM 1119 C CA . VAL B 2 114 ? 26.59400 55.99000 92.98200 1.000 74.78093 522 VAL B CA 1
ATOM 1120 C C . VAL B 2 114 ? 27.00500 57.39500 92.56700 1.000 72.98721 522 VAL B C 1
ATOM 1121 O O . VAL B 2 114 ? 26.30800 58.36400 92.86900 1.000 85.62914 522 VAL B O 1
ATOM 1125 N N . ASP C 1 2 ? -10.48100 37.95000 64.98800 1.000 55.80803 2 ASP C N 1
ATOM 1126 C CA . ASP C 1 2 ? -10.84300 38.37800 63.63800 1.000 59.27998 2 ASP C CA 1
ATOM 1127 C C . ASP C 1 2 ? -10.58200 39.88400 63.51700 1.000 55.38273 2 ASP C C 1
ATOM 1128 O O . ASP C 1 2 ? -11.41200 40.65300 63.03200 1.000 56.69542 2 ASP C O 1
ATOM 1133 N N . TRP C 1 3 ? -9.38500 40.27800 63.94600 1.000 34.69023 3 TRP C N 1
ATOM 1134 C CA . TRP C 1 3 ? -9.06600 41.68900 64.13500 1.000 33.78327 3 TRP C CA 1
ATOM 1135 C C . TRP C 1 3 ? -8.88200 42.44800 62.82700 1.000 31.18780 3 TRP C C 1
ATOM 1136 O O . TRP C 1 3 ? -9.08800 43.66600 62.79600 1.000 30.59517 3 TRP C O 1
ATOM 1147 N N . ARG C 1 4 ? -8.50800 41.75900 61.74600 1.000 40.87892 4 ARG C N 1
ATOM 1148 C CA . ARG C 1 4 ? -8.17000 42.43600 60.49200 1.000 36.88769 4 ARG C CA 1
ATOM 1149 C C . ARG C 1 4 ? -9.33000 43.22100 59.89500 1.000 38.08348 4 ARG C C 1
ATOM 1150 O O . ARG C 1 4 ? -9.09100 44.18000 59.15300 1.000 37.82768 4 ARG C O 1
ATOM 1158 N N . HIS C 1 5 ? -10.57500 42.85500 60.20500 1.000 39.01027 5 HIS C N 1
ATOM 1159 C CA . HIS C 1 5 ? -11.69900 43.63800 59.70800 1.000 38.11477 5 HIS C CA 1
ATOM 1160 C C . HIS C 1 5 ? -11.70800 45.05000 60.26600 1.000 37.02034 5 HIS C C 1
ATOM 1161 O O . HIS C 1 5 ? -12.28000 45.94500 59.63500 1.000 40.83347 5 HIS C O 1
ATOM 1168 N N . LYS C 1 6 ? -11.09100 45.27700 61.42700 1.000 39.39001 6 LYS C N 1
ATOM 1169 C CA . LYS C 1 6 ? -11.07700 46.59500 62.05000 1.000 36.89725 6 LYS C CA 1
ATOM 1170 C C . LYS C 1 6 ? -9.79800 47.37100 61.76400 1.000 33.44004 6 LYS C C 1
ATOM 1171 O O . LYS C 1 6 ? -9.63100 48.47800 62.27900 1.000 38.45983 6 LYS C O 1
ATOM 1177 N N . ALA C 1 7 ? -8.92200 46.84000 60.91400 1.000 30.10611 7 ALA C N 1
ATOM 1178 C CA . ALA C 1 7 ? -7.68800 47.53000 60.55400 1.000 31.46065 7 ALA C CA 1
ATOM 1179 C C . ALA C 1 7 ? -8.00200 48.78000 59.73700 1.000 30.08450 7 ALA C C 1
ATOM 1180 O O . ALA C 1 7 ? -8.49900 48.68500 58.61100 1.000 31.91069 7 ALA C O 1
ATOM 1182 N N . VAL C 1 8 ? -7.65800 49.95300 60.26600 1.000 27.52483 8 VAL C N 1
ATOM 1183 C CA . VAL C 1 8 ? -7.97500 51.17800 59.53900 1.000 28.29319 8 VAL C CA 1
ATOM 1184 C C . VAL C 1 8 ? -7.00500 51.44200 58.39200 1.000 29.79267 8 VAL C C 1
ATOM 1185 O O . VAL C 1 8 ? -7.35400 52.17400 57.45000 1.000 39.96608 8 VAL C O 1
ATOM 1189 N N . CYS C 1 9 ? -5.81300 50.82500 58.41400 1.000 26.90055 9 CYS C N 1
ATOM 1190 C CA . CYS C 1 9 ? -4.90800 50.91700 57.27100 1.000 28.67567 9 CYS C CA 1
ATOM 1191 C C . CYS C 1 9 ? -5.51500 50.35600 55.99200 1.000 28.81688 9 CYS C C 1
ATOM 1192 O O . CYS C 1 9 ? -4.98400 50.64000 54.91300 1.000 25.96115 9 CYS C O 1
ATOM 1195 N N . ARG C 1 10 ? -6.62600 49.60500 56.08100 1.000 34.25988 10 ARG C N 1
ATOM 1196 C CA . ARG C 1 10 ? -7.34000 49.15200 54.88900 1.000 41.06422 10 ARG C CA 1
ATOM 1197 C C . ARG C 1 10 ? -7.77700 50.30800 54.01000 1.000 38.70748 10 ARG C C 1
ATOM 1198 O O . ARG C 1 10 ? -8.07600 50.09800 52.83000 1.000 40.55638 10 ARG C O 1
ATOM 1206 N N . ASP C 1 11 ? -7.82700 51.52000 54.56400 1.000 34.01606 11 ASP C N 1
ATOM 1207 C CA . ASP C 1 11 ? -8.22800 52.70400 53.82200 1.000 33.37870 11 ASP C CA 1
ATOM 1208 C C . ASP C 1 11 ? -7.04000 53.59000 53.48200 1.000 39.15071 11 ASP C C 1
ATOM 1209 O O . ASP C 1 11 ? -7.21800 54.77200 53.17900 1.000 34.48062 11 ASP C O 1
ATOM 1214 N N . GLU C 1 12 ? -5.82900 53.04700 53.53100 1.000 31.61065 12 GLU C N 1
ATOM 1215 C CA . GLU C 1 12 ? -4.63500 53.82300 53.26100 1.000 28.49052 12 GLU C CA 1
ATOM 1216 C C . GLU C 1 12 ? -3.83200 53.17600 52.14800 1.000 27.26859 12 GLU C C 1
ATOM 1217 O O . GLU C 1 12 ? -4.01800 52.00200 51.81200 1.000 29.42566 12 GLU C O 1
ATOM 1223 N N . ASP C 1 13 ? -2.92200 53.95700 51.59800 1.000 31.02604 13 ASP C N 1
ATOM 1224 C CA . ASP C 1 13 ? -1.92400 53.43100 50.68300 1.000 30.98517 13 ASP C CA 1
ATOM 1225 C C . ASP C 1 13 ? -1.08400 52.39600 51.42800 1.000 27.49714 13 ASP C C 1
ATOM 1226 O O . ASP C 1 13 ? -0.42000 52.74500 52.41600 1.000 26.21796 13 ASP C O 1
ATOM 1231 N N . PRO C 1 14 ? -1.09800 51.12800 51.01500 1.000 23.36800 14 PRO C N 1
ATOM 1232 C CA . PRO C 1 14 ? -0.32200 50.11400 51.75100 1.000 23.03576 14 PRO C CA 1
ATOM 1233 C C . PRO C 1 14 ? 1.14900 50.45600 51.86600 1.000 21.74816 14 PRO C C 1
ATOM 1234 O O . PRO C 1 14 ? 1.78900 50.10300 52.86900 1.000 20.40940 14 PRO C O 1
ATOM 1238 N N . GLU C 1 15 ? 1.69500 51.17000 50.88200 1.000 20.58463 15 GLU C N 1
ATOM 1239 C CA . GLU C 1 15 ? 3.10400 51.52500 50.91100 1.000 20.18330 15 GLU C CA 1
ATOM 1240 C C . GLU C 1 15 ? 3.42300 52.52500 52.00100 1.000 20.18216 15 GLU C C 1
ATOM 1241 O O . GLU C 1 15 ? 4.59200 52.69300 52.33600 1.000 19.44057 15 GLU C O 1
ATOM 1247 N N . LEU C 1 16 ? 2.42400 53.20200 52.55000 1.000 19.53139 16 LEU C N 1
ATOM 1248 C CA . LEU C 1 16 ? 2.71700 54.07600 53.67600 1.000 19.27058 16 LEU C CA 1
ATOM 1249 C C . LEU C 1 16 ? 3.36600 53.28400 54.79600 1.000 21.35268 16 LEU C C 1
ATOM 1250 O O . LEU C 1 16 ? 4.19300 53.81600 55.53600 1.000 17.91407 16 LEU C O 1
ATOM 1255 N N . PHE C 1 17 ? 3.05500 51.99500 54.89500 1.000 18.28428 17 PHE C N 1
ATOM 1256 C CA . PHE C 1 17 ? 3.53700 51.21600 56.01600 1.000 17.44370 17 PHE C CA 1
ATOM 1257 C C . PHE C 1 17 ? 4.86100 50.53800 55.72400 1.000 17.52204 17 PHE C C 1
ATOM 1258 O O . PHE C 1 17 ? 5.35800 49.78400 56.56300 1.000 16.84916 17 PHE C O 1
ATOM 1266 N N . PHE C 1 18 ? 5.48400 50.83800 54.59200 1.000 16.45966 18 PHE C N 1
ATOM 1267 C CA . PHE C 1 18 ? 6.77200 50.24300 54.24400 1.000 16.70138 18 PHE C CA 1
ATOM 1268 C C . PHE C 1 18 ? 7.74400 51.34500 53.84800 1.000 17.54771 18 PHE C C 1
ATOM 1269 O O . PHE C 1 18 ? 8.18600 51.43400 52.69800 1.000 18.43052 18 PHE C O 1
ATOM 1277 N N . PRO C 1 19 ? 8.12200 52.19300 54.80300 1.000 25.29919 19 PRO C N 1
ATOM 1278 C CA . PRO C 1 19 ? 9.14400 53.20000 54.52300 1.000 29.44308 19 PRO C CA 1
ATOM 1279 C C . PRO C 1 19 ? 10.48400 52.51500 54.32400 1.000 28.46115 19 PRO C C 1
ATOM 1280 O O . PRO C 1 19 ? 10.76000 51.46300 54.90700 1.000 33.32570 19 PRO C O 1
ATOM 1284 N N . VAL C 1 20 ? 11.31000 53.09400 53.47000 1.000 37.19446 20 VAL C N 1
ATOM 1285 C CA . VAL C 1 20 ? 12.64100 52.55000 53.23800 1.000 45.18057 20 VAL C CA 1
ATOM 1286 C C . VAL C 1 20 ? 13.59000 53.22800 54.21400 1.000 50.90846 20 VAL C C 1
ATOM 1287 O O . VAL C 1 20 ? 13.78700 54.44700 54.16200 1.000 45.55372 20 VAL C O 1
ATOM 1291 N N . GLY C 1 21 ? 14.18400 52.42500 55.10200 1.000 62.72281 21 GLY C N 1
ATOM 1292 C CA . GLY C 1 21 ? 15.06400 52.92700 56.13400 1.000 51.65960 21 GLY C CA 1
ATOM 1293 C C . GLY C 1 21 ? 14.26500 53.69200 57.18500 1.000 59.17648 21 GLY C C 1
ATOM 1294 O O . GLY C 1 21 ? 13.03200 53.69400 57.20500 1.000 52.12748 21 GLY C O 1
ATOM 1295 N N . ASN C 1 22 ? 15.00600 54.29500 58.11600 1.000 88.48516 22 ASN C N 1
ATOM 1296 C CA . ASN C 1 22 ? 14.43200 55.19700 59.11000 1.000 69.04647 22 ASN C CA 1
ATOM 1297 C C . ASN C 1 22 ? 14.97000 56.61900 58.95300 1.000 64.76309 22 ASN C C 1
ATOM 1298 O O . ASN C 1 22 ? 14.78600 57.44800 59.84900 1.000 82.57444 22 ASN C O 1
ATOM 1303 N N . SER C 1 23 ? 15.62500 56.91700 57.82900 1.000 73.83874 23 SER C N 1
ATOM 1304 C CA . SER C 1 23 ? 16.37900 58.15100 57.64200 1.000 66.33259 23 SER C CA 1
ATOM 1305 C C . SER C 1 23 ? 15.69300 59.09700 56.66600 1.000 55.23699 23 SER C C 1
ATOM 1306 O O . SER C 1 23 ? 15.13800 58.66300 55.65100 1.000 65.68098 23 SER C O 1
ATOM 1309 N N . GLY C 1 24 ? 15.77200 60.39500 56.96100 1.000 40.83858 24 GLY C N 1
ATOM 1310 C CA . GLY C 1 24 ? 15.26200 61.42000 56.07800 1.000 35.98202 24 GLY C CA 1
ATOM 1311 C C . GLY C 1 24 ? 13.75900 61.36000 55.89900 1.000 33.32445 24 GLY C C 1
ATOM 1312 O O . GLY C 1 24 ? 12.99400 61.44600 56.86300 1.000 32.14634 24 GLY C O 1
ATOM 1313 N N . PRO C 1 25 ? 13.30600 61.20900 54.64800 1.000 37.95053 25 PRO C N 1
ATOM 1314 C CA . PRO C 1 25 ? 11.85500 61.16300 54.38700 1.000 47.48863 25 PRO C CA 1
ATOM 1315 C C . PRO C 1 25 ? 11.15700 60.01600 55.08200 1.000 46.24136 25 PRO C C 1
ATOM 1316 O O . PRO C 1 25 ? 9.92800 60.06200 55.26800 1.000 34.20894 25 PRO C O 1
ATOM 1320 N N . ALA C 1 26 ? 11.90900 59.01000 55.52300 1.000 36.31860 26 ALA C N 1
ATOM 1321 C CA . ALA C 1 26 ? 11.29200 57.92400 56.26000 1.000 36.29003 26 ALA C CA 1
ATOM 1322 C C . ALA C 1 26 ? 10.87600 58.37700 57.65100 1.000 32.92543 26 ALA C C 1
ATOM 1323 O O . ALA C 1 26 ? 9.96900 57.78700 58.22700 1.000 36.07541 26 ALA C O 1
ATOM 1325 N N . LEU C 1 27 ? 11.50500 59.41800 58.20700 1.000 36.46289 27 LEU C N 1
ATOM 1326 C CA . LEU C 1 27 ? 11.05800 59.93000 59.50300 1.000 33.68260 27 LEU C CA 1
ATOM 1327 C C . LEU C 1 27 ? 9.62700 60.43400 59.40800 1.000 34.30511 27 LEU C C 1
ATOM 1328 O O . LEU C 1 27 ? 8.75800 60.05500 60.20400 1.000 33.73876 27 LEU C O 1
ATOM 1333 N N . ALA C 1 28 ? 9.35700 61.24800 58.38800 1.000 32.17226 28 ALA C N 1
ATOM 1334 C CA . ALA C 1 28 ? 8.01300 61.75800 58.17000 1.000 31.15090 28 ALA C CA 1
ATOM 1335 C C . ALA C 1 28 ? 7.06100 60.62800 57.82600 1.000 27.48731 28 ALA C C 1
ATOM 1336 O O . ALA C 1 28 ? 5.90800 60.62600 58.27200 1.000 27.35717 28 ALA C O 1
ATOM 1338 N N . GLN C 1 29 ? 7.52500 59.66200 57.02300 1.000 24.46410 29 GLN C N 1
ATOM 1339 C CA . GLN C 1 29 ? 6.64100 58.57300 56.62000 1.000 22.87668 29 GLN C CA 1
ATOM 1340 C C . GLN C 1 29 ? 6.30700 57.64900 57.79100 1.000 21.36981 29 GLN C C 1
ATOM 1341 O O . GLN C 1 29 ? 5.15400 57.22800 57.94400 1.000 20.67958 29 GLN C O 1
ATOM 1347 N N . ILE C 1 30 ? 7.29500 57.30800 58.61600 1.000 21.35813 30 ILE C N 1
ATOM 1348 C CA . ILE C 1 30 ? 7.03300 56.51200 59.81200 1.000 20.22886 30 ILE C CA 1
ATOM 1349 C C . ILE C 1 30 ? 6.06100 57.24500 60.71400 1.000 23.35232 30 ILE C C 1
ATOM 1350 O O . ILE C 1 30 ? 5.14300 56.63600 61.27800 1.000 19.87575 30 ILE C O 1
ATOM 1355 N N . ALA C 1 31 ? 6.23900 58.56800 60.85800 1.000 25.16825 31 ALA C N 1
ATOM 1356 C CA . ALA C 1 31 ? 5.31000 59.34100 61.67400 1.000 24.97157 31 ALA C CA 1
ATOM 1357 C C . ALA C 1 31 ? 3.88800 59.28300 61.11600 1.000 23.54247 31 ALA C C 1
ATOM 1358 O O . ALA C 1 31 ? 2.93400 59.10400 61.87600 1.000 25.51039 31 ALA C O 1
ATOM 1360 N N . ASP C 1 32 ? 3.72400 59.44300 59.79900 1.000 26.41659 32 ASP C N 1
ATOM 1361 C CA . ASP C 1 32 ? 2.38800 59.37600 59.19300 1.000 26.55717 32 ASP C CA 1
ATOM 1362 C C . ASP C 1 32 ? 1.74400 58.00200 59.39300 1.000 26.48496 32 ASP C C 1
ATOM 1363 O O . ASP C 1 32 ? 0.54900 57.88800 59.72400 1.000 24.81597 32 ASP C O 1
ATOM 1368 N N . ALA C 1 33 ? 2.53600 56.94400 59.22300 1.000 22.43160 33 ALA C N 1
ATOM 1369 C CA . ALA C 1 33 ? 2.03000 55.60000 59.47300 1.000 21.44143 33 ALA C CA 1
ATOM 1370 C C . ALA C 1 33 ? 1.62000 55.43000 60.93800 1.000 22.43275 33 ALA C C 1
ATOM 1371 O O . ALA C 1 33 ? 0.54400 54.88900 61.23900 1.000 20.52299 33 ALA C O 1
ATOM 1373 N N . LYS C 1 34 ? 2.47200 55.88200 61.86700 1.000 23.67311 34 LYS C N 1
ATOM 1374 C CA . LYS C 1 34 ? 2.15200 55.76200 63.28600 1.000 23.14230 34 LYS C CA 1
ATOM 1375 C C . LYS C 1 34 ? 0.89200 56.53900 63.62700 1.000 24.62231 34 LYS C C 1
ATOM 1376 O O . LYS C 1 34 ? 0.11100 56.11500 64.48000 1.000 24.84541 34 LYS C O 1
ATOM 1382 N N . LEU C 1 35 ? 0.69400 57.69700 62.98800 1.000 22.23062 35 LEU C N 1
ATOM 1383 C CA . LEU C 1 35 ? -0.53600 58.45900 63.18900 1.000 25.74189 35 LEU C CA 1
ATOM 1384 C C . LEU C 1 35 ? -1.75700 57.65000 62.76400 1.000 28.47334 35 LEU C C 1
ATOM 1385 O O . LEU C 1 35 ? -2.83400 57.77300 63.36100 1.000 25.52539 35 LEU C O 1
ATOM 1390 N N . VAL C 1 36 ? -1.62100 56.84300 61.70800 1.000 22.75935 36 VAL C N 1
ATOM 1391 C CA . VAL C 1 36 ? -2.73300 55.96000 61.35000 1.000 23.83705 36 VAL C CA 1
ATOM 1392 C C . VAL C 1 36 ? -2.96200 54.92100 62.44700 1.000 26.01190 36 VAL C C 1
ATOM 1393 O O . VAL C 1 36 ? -4.08400 54.75400 62.94700 1.000 25.87500 36 VAL C O 1
ATOM 1397 N N . CYS C 1 37 ? -1.89600 54.22200 62.85400 1.000 19.72712 37 CYS C N 1
ATOM 1398 C CA . CYS C 1 37 ? -2.03200 53.18600 63.88100 1.000 19.52592 37 CYS C CA 1
ATOM 1399 C C . CYS C 1 37 ? -2.60500 53.74600 65.19200 1.000 21.27128 37 CYS C C 1
ATOM 1400 O O . CYS C 1 37 ? -3.36500 53.06400 65.89400 1.000 21.47210 37 CYS C O 1
ATOM 1403 N N . ASN C 1 38 ? -2.28600 54.99300 65.52100 1.000 27.22789 38 ASN C N 1
ATOM 1404 C CA . ASN C 1 38 ? -2.72700 55.54800 66.79800 1.000 28.57666 38 ASN C CA 1
ATOM 1405 C C . ASN C 1 38 ? -4.23500 55.71600 66.86600 1.000 35.22728 38 ASN C C 1
ATOM 1406 O O . ASN C 1 38 ? -4.78000 55.88100 67.96000 1.000 37.06068 38 ASN C O 1
ATOM 1411 N N . ARG C 1 39 ? -4.91900 55.71200 65.72900 1.000 28.84427 39 ARG C N 1
ATOM 1412 C CA . ARG C 1 39 ? -6.37000 55.75900 65.71500 1.000 34.64813 39 ARG C CA 1
ATOM 1413 C C . ARG C 1 39 ? -6.96000 54.44100 65.22600 1.000 35.88589 39 ARG C C 1
ATOM 1414 O O . ARG C 1 39 ? -8.04100 54.41400 64.63700 1.000 35.82787 39 ARG C O 1
ATOM 1422 N N . CYS C 1 40 ? -6.25600 53.34000 65.47400 1.000 24.99463 40 CYS C N 1
ATOM 1423 C CA . CYS C 1 40 ? -6.68500 52.02100 65.05900 1.000 25.03735 40 CYS C CA 1
ATOM 1424 C C . CYS C 1 40 ? -7.15600 51.23600 66.26700 1.000 26.08731 40 CYS C C 1
ATOM 1425 O O . CYS C 1 40 ? -6.47700 51.24000 67.30100 1.000 25.52604 40 CYS C O 1
ATOM 1428 N N . PRO C 1 41 ? -8.29600 50.54500 66.17800 1.000 27.90690 41 PRO C N 1
ATOM 1429 C CA . PRO C 1 41 ? -8.80300 49.81800 67.34700 1.000 29.37998 41 PRO C CA 1
ATOM 1430 C C . PRO C 1 41 ? -8.08800 48.51400 67.63000 1.000 28.37646 41 PRO C C 1
ATOM 1431 O O . PRO C 1 41 ? -8.26400 47.96500 68.72500 1.000 29.48642 41 PRO C O 1
ATOM 1435 N N . VAL C 1 42 ? -7.31300 47.97900 66.68900 1.000 27.27731 42 VAL C N 1
ATOM 1436 C CA . VAL C 1 42 ? -6.71200 46.66900 66.89100 1.000 26.81147 42 VAL C CA 1
ATOM 1437 C C . VAL C 1 42 ? -5.18800 46.75200 66.89000 1.000 24.52439 42 VAL C C 1
ATOM 1438 O O . VAL C 1 42 ? -4.51800 45.80500 66.46500 1.000 23.80959 42 VAL C O 1
ATOM 1442 N N . THR C 1 43 ? -4.63000 47.85900 67.40100 1.000 26.84536 43 THR C N 1
ATOM 1443 C CA A THR C 1 43 ? -3.17700 48.00600 67.44000 0.601 24.03844 43 THR C CA 1
ATOM 1444 C CA B THR C 1 43 ? -3.17500 48.00200 67.44200 0.399 22.33635 43 THR C CA 1
ATOM 1445 C C . THR C 1 43 ? -2.52900 46.84900 68.19400 1.000 25.99056 43 THR C C 1
ATOM 1446 O O . THR C 1 43 ? -1.47000 46.35200 67.79200 1.000 21.39943 43 THR C O 1
ATOM 1453 N N . THR C 1 44 ? -3.15300 46.40700 69.29000 1.000 23.08055 44 THR C N 1
ATOM 1454 C CA . THR C 1 44 ? -2.55700 45.35500 70.10700 1.000 23.60591 44 THR C CA 1
ATOM 1455 C C . THR C 1 44 ? -2.57200 44.01100 69.39300 1.000 23.88298 44 THR C C 1
ATOM 1456 O O . THR C 1 44 ? -1.56600 43.28500 69.39600 1.000 23.46979 44 THR C O 1
ATOM 1460 N N . GLU C 1 45 ? -3.69600 43.67100 68.75800 1.000 25.89387 45 GLU C N 1
ATOM 1461 C CA . GLU C 1 45 ? -3.77700 42.41800 68.01900 1.000 26.50053 45 GLU C CA 1
ATOM 1462 C C . GLU C 1 45 ? -2.79400 42.42400 66.85400 1.000 24.65737 45 GLU C C 1
ATOM 1463 O O . GLU C 1 45 ? -2.11100 41.42300 66.59900 1.000 25.62116 45 GLU C O 1
ATOM 1469 N N . CYS C 1 46 ? -2.70500 43.55700 66.14700 1.000 24.62908 46 CYS C N 1
ATOM 1470 C CA . CYS C 1 46 ? -1.76300 43.69700 65.03900 1.000 20.97641 46 CYS C CA 1
ATOM 1471 C C . CYS C 1 46 ? -0.33400 43.50000 65.51700 1.000 21.02486 46 CYS C C 1
ATOM 1472 O O . CYS C 1 46 ? 0.42300 42.70600 64.94500 1.000 19.98997 46 CYS C O 1
ATOM 1475 N N . LEU C 1 47 ? 0.04300 44.21700 66.57500 1.000 19.68301 47 LEU C N 1
ATOM 1476 C CA . LEU C 1 47 ? 1.39400 44.11900 67.11000 1.000 19.28982 47 LEU C CA 1
ATOM 1477 C C . LEU C 1 47 ? 1.70700 42.69300 67.51500 1.000 20.44320 47 LEU C C 1
ATOM 1478 O O . LEU C 1 47 ? 2.77100 42.15000 67.18000 1.000 20.30181 47 LEU C O 1
ATOM 1483 N N . SER C 1 48 ? 0.77600 42.06500 68.22600 1.000 22.02588 48 SER C N 1
ATOM 1484 C CA . SER C 1 48 ? 0.99500 40.70700 68.68800 1.000 23.58317 48 SER C CA 1
ATOM 1485 C C . SER C 1 48 ? 1.21000 39.75400 67.51800 1.000 23.70548 48 SER C C 1
ATOM 1486 O O . SER C 1 48 ? 2.12400 38.92400 67.54300 1.000 24.31426 48 SER C O 1
ATOM 1489 N N . TRP C 1 49 ? 0.39100 39.87100 66.47200 1.000 24.81566 49 TRP C N 1
ATOM 1490 C CA . TRP C 1 49 ? 0.53800 38.96700 65.33200 1.000 25.20974 49 TRP C CA 1
ATOM 1491 C C . TRP C 1 49 ? 1.85500 39.20600 64.60400 1.000 25.06669 49 TRP C C 1
ATOM 1492 O O . TRP C 1 49 ? 2.53200 38.25300 64.17800 1.000 25.58428 49 TRP C O 1
ATOM 1503 N N . ALA C 1 50 ? 2.23300 40.47100 64.43900 1.000 20.68492 50 ALA C N 1
ATOM 1504 C CA . ALA C 1 50 ? 3.49100 40.77600 63.76900 1.000 19.73136 50 ALA C CA 1
ATOM 1505 C C . ALA C 1 50 ? 4.65700 40.17400 64.53700 1.000 20.50680 50 ALA C C 1
ATOM 1506 O O . ALA C 1 50 ? 5.53800 39.53900 63.95100 1.000 20.97788 50 ALA C O 1
ATOM 1508 N N . LEU C 1 51 ? 4.65800 40.33000 65.86200 1.000 22.03781 51 LEU C N 1
ATOM 1509 C CA . LEU C 1 51 ? 5.75400 39.79000 66.65800 1.000 24.72856 51 LEU C CA 1
ATOM 1510 C C . LEU C 1 51 ? 5.76600 38.26900 66.61900 1.000 24.73362 51 LEU C C 1
ATOM 1511 O O . LEU C 1 51 ? 6.82200 37.65200 66.43900 1.000 27.34023 51 LEU C O 1
ATOM 1516 N N . ASN C 1 52 ? 4.59600 37.64800 66.77900 1.000 26.55751 52 ASN C N 1
ATOM 1517 C CA . ASN C 1 52 ? 4.54000 36.19900 66.95300 1.000 29.95530 52 ASN C CA 1
ATOM 1518 C C . ASN C 1 52 ? 4.82500 35.44100 65.66700 1.000 31.24371 52 ASN C C 1
ATOM 1519 O O . ASN C 1 52 ? 5.37100 34.33200 65.72200 1.000 30.58732 52 ASN C O 1
ATOM 1524 N N . THR C 1 53 ? 4.44700 36.00300 64.51700 1.000 26.07626 53 THR C N 1
ATOM 1525 C CA . THR C 1 53 ? 4.68200 35.40400 63.21000 1.000 26.49107 53 THR C CA 1
ATOM 1526 C C . THR C 1 53 ? 5.93300 35.94200 62.52700 1.000 27.17400 53 THR C C 1
ATOM 1527 O O . THR C 1 53 ? 6.20000 35.57100 61.38100 1.000 25.72958 53 THR C O 1
ATOM 1531 N N . GLY C 1 54 ? 6.64800 36.87000 63.16000 1.000 34.50140 54 GLY C N 1
ATOM 1532 C CA . GLY C 1 54 ? 7.93900 37.30500 62.66400 1.000 30.87989 54 GLY C CA 1
ATOM 1533 C C . GLY C 1 54 ? 7.91200 38.24800 61.48700 1.000 34.05164 54 GLY C C 1
ATOM 1534 O O . GLY C 1 54 ? 8.79300 38.16200 60.62300 1.000 32.01055 54 GLY C O 1
ATOM 1535 N N . GLN C 1 55 ? 6.93000 39.14800 61.42200 1.000 21.09918 55 GLN C N 1
ATOM 1536 C CA . GLN C 1 55 ? 6.86900 40.14400 60.35400 1.000 19.83500 55 GLN C CA 1
ATOM 1537 C C . GLN C 1 55 ? 7.94700 41.18000 60.62000 1.000 19.19191 55 GLN C C 1
ATOM 1538 O O . GLN C 1 55 ? 7.77600 42.07400 61.45100 1.000 18.47603 55 GLN C O 1
ATOM 1544 N N . ASP C 1 56 ? 9.05700 41.05500 59.91000 1.000 23.30079 56 ASP C N 1
ATOM 1545 C CA . ASP C 1 56 ? 10.27800 41.81000 60.15200 1.000 23.79121 56 ASP C CA 1
ATOM 1546 C C . ASP C 1 56 ? 10.38200 43.10000 59.34300 1.000 22.74857 56 ASP C C 1
ATOM 1547 O O . ASP C 1 56 ? 11.36000 43.83000 59.50600 1.000 29.65678 56 ASP C O 1
ATOM 1552 N N . SER C 1 57 ? 9.43300 43.38800 58.45700 1.000 18.02350 57 SER C N 1
ATOM 1553 C CA A SER C 1 57 ? 9.47600 44.58800 57.63900 0.289 17.49290 57 SER C CA 1
ATOM 1554 C CA B SER C 1 57 ? 9.47500 44.59100 57.63500 0.711 17.49150 57 SER C CA 1
ATOM 1555 C C . SER C 1 57 ? 8.16600 45.34800 57.78200 1.000 16.45457 57 SER C C 1
ATOM 1556 O O . SER C 1 57 ? 7.11100 44.75400 58.01300 1.000 16.28911 57 SER C O 1
ATOM 1561 N N . GLY C 1 58 ? 8.24600 46.66600 57.64500 1.000 17.31946 58 GLY C N 1
ATOM 1562 C CA . GLY C 1 58 ? 7.06600 47.50300 57.68100 1.000 16.71599 58 GLY C CA 1
ATOM 1563 C C . GLY C 1 58 ? 6.68000 47.98700 59.07000 1.000 16.38051 58 GLY C C 1
ATOM 1564 O O . GLY C 1 58 ? 7.23200 47.57600 60.09900 1.000 16.56337 58 GLY C O 1
ATOM 1565 N N . VAL C 1 59 ? 5.69300 48.89100 59.08300 1.000 15.51738 59 VAL C N 1
ATOM 1566 C CA . VAL C 1 59 ? 5.09800 49.40400 60.31000 1.000 15.44678 59 VAL C CA 1
ATOM 1567 C C . VAL C 1 59 ? 3.89400 48.53200 60.64700 1.000 15.49272 59 VAL C C 1
ATOM 1568 O O . VAL C 1 59 ? 2.97100 48.39500 59.83000 1.000 15.66826 59 VAL C O 1
ATOM 1572 N N . TRP C 1 60 ? 3.92600 47.91300 61.82500 1.000 15.09263 60 TRP C N 1
ATOM 1573 C CA . TRP C 1 60 ? 2.81800 47.12200 62.34800 1.000 15.54384 60 TRP C CA 1
ATOM 1574 C C . TRP C 1 60 ? 2.55400 47.54600 63.78200 1.000 15.88371 60 TRP C C 1
ATOM 1575 O O . TRP C 1 60 ? 3.49500 47.77700 64.54500 1.000 15.88052 60 TRP C O 1
ATOM 1586 N N . GLY C 1 61 ? 1.27700 47.60700 64.15500 1.000 16.48796 61 GLY C N 1
ATOM 1587 C CA . GLY C 1 61 ? 0.91500 47.81800 65.54600 1.000 17.16669 61 GLY C CA 1
ATOM 1588 C C . GLY C 1 61 ? 1.50300 49.07000 66.15100 1.000 17.02738 61 GLY C C 1
ATOM 1589 O O . GLY C 1 61 ? 1.79800 49.09800 67.35600 1.000 17.55712 61 GLY C O 1
ATOM 1590 N N . GLY C 1 62 ? 1.67100 50.11600 65.34700 1.000 18.22825 62 GLY C N 1
ATOM 1591 C CA . GLY C 1 62 ? 2.21600 51.37000 65.83000 1.000 18.83533 62 GLY C CA 1
ATOM 1592 C C . GLY C 1 62 ? 3.70800 51.37500 66.06100 1.000 18.58203 62 GLY C C 1
ATOM 1593 O O . GLY C 1 62 ? 4.22700 52.35000 66.62100 1.000 19.30539 62 GLY C O 1
ATOM 1607 N N . SER C 1 64 ? 7.62300 50.88300 64.28100 1.000 18.11371 64 SER C N 1
ATOM 1608 C CA . SER C 1 64 ? 8.45400 50.71600 63.09800 1.000 17.63780 64 SER C CA 1
ATOM 1609 C C . SER C 1 64 ? 9.15800 49.36700 63.15300 1.000 21.10035 64 SER C C 1
ATOM 1610 O O . SER C 1 64 ? 9.21800 48.71100 64.19600 1.000 18.21577 64 SER C O 1
ATOM 1613 N N . GLU C 1 65 ? 9.72000 48.95700 62.01500 1.000 17.96956 65 GLU C N 1
ATOM 1614 C CA . GLU C 1 65 ? 10.37000 47.65800 61.97400 1.000 18.50133 65 GLU C CA 1
ATOM 1615 C C . GLU C 1 65 ? 11.59400 47.63500 62.88100 1.000 19.78281 65 GLU C C 1
ATOM 1616 O O . GLU C 1 65 ? 11.85200 46.62900 63.55700 1.000 20.42162 65 GLU C O 1
ATOM 1622 N N . ASP C 1 66 ? 12.31600 48.75500 62.96100 1.000 20.20789 66 ASP C N 1
ATOM 1623 C CA . ASP C 1 66 ? 13.45400 48.85200 63.86900 1.000 22.46247 66 ASP C CA 1
ATOM 1624 C C . ASP C 1 66 ? 13.00700 48.76500 65.32900 1.000 23.44480 66 ASP C C 1
ATOM 1625 O O . ASP C 1 66 ? 13.69700 48.17200 66.16400 1.000 23.15514 66 ASP C O 1
ATOM 1630 N N . GLU C 1 67 ? 11.85400 49.35400 65.65900 1.000 22.20812 67 GLU C N 1
ATOM 1631 C CA . GLU C 1 67 ? 11.34800 49.29600 67.02900 1.000 21.67460 67 GLU C CA 1
ATOM 1632 C C . GLU C 1 67 ? 10.97400 47.87200 67.43400 1.000 22.66006 67 GLU C C 1
ATOM 1633 O O . GLU C 1 67 ? 11.28800 47.43600 68.55400 1.000 22.77278 67 GLU C O 1
ATOM 1639 N N . ARG C 1 68 ? 10.29700 47.13100 66.54300 1.000 19.07338 68 ARG C N 1
ATOM 1640 C CA . ARG C 1 68 ? 9.99600 45.73300 66.84700 1.000 19.44846 68 ARG C CA 1
ATOM 1641 C C . ARG C 1 68 ? 11.27600 44.91200 66.97500 1.000 21.70316 68 ARG C C 1
ATOM 1642 O O . ARG C 1 68 ? 11.36400 44.02600 67.83400 1.000 22.07668 68 ARG C O 1
ATOM 1650 N N . ARG C 1 69 ? 12.28000 45.18700 66.13300 1.000 27.58660 69 ARG C N 1
ATOM 1651 C CA . ARG C 1 69 ? 13.55100 44.47000 66.25300 1.000 28.83085 69 ARG C CA 1
ATOM 1652 C C . ARG C 1 69 ? 14.22900 44.76700 67.58700 1.000 28.76527 69 ARG C C 1
ATOM 1653 O O . ARG C 1 69 ? 14.84600 43.88300 68.19100 1.000 32.62742 69 ARG C O 1
ATOM 1661 N N . ALA C 1 70 ? 14.16600 46.02300 68.03800 1.000 25.00790 70 ALA C N 1
ATOM 1662 C CA . ALA C 1 70 ? 14.71900 46.39800 69.33600 1.000 26.65864 70 ALA C CA 1
ATOM 1663 C C . ALA C 1 70 ? 13.95900 45.74800 70.48600 1.000 26.86064 70 ALA C C 1
ATOM 1664 O O . ALA C 1 70 ? 14.51900 45.56000 71.56900 1.000 28.75040 70 ALA C O 1
ATOM 1666 N N . LEU C 1 71 ? 12.68500 45.41800 70.27300 1.000 26.77809 71 LEU C N 1
ATOM 1667 C CA . LEU C 1 71 ? 11.92300 44.73800 71.31800 1.000 28.33201 71 LEU C CA 1
ATOM 1668 C C . LEU C 1 71 ? 12.53700 43.39400 71.68200 1.000 34.46664 71 LEU C C 1
ATOM 1669 O O . LEU C 1 71 ? 12.47400 42.97300 72.84700 1.000 30.76565 71 LEU C O 1
ATOM 1674 N N . LYS C 1 72 ? 13.13200 42.70900 70.70400 1.000 37.11012 72 LYS C N 1
ATOM 1675 C CA . LYS C 1 72 ? 13.66800 41.36500 70.88100 1.000 37.19011 72 LYS C CA 1
ATOM 1676 C C . LYS C 1 72 ? 15.17900 41.32800 71.08300 1.000 42.28469 72 LYS C C 1
ATOM 1677 O O . LYS C 1 72 ? 15.71900 40.25200 71.36500 1.000 57.32535 72 LYS C O 1
ATOM 1683 N N . ARG C 1 73 ? 15.87200 42.46000 70.96500 1.000 47.33830 73 ARG C N 1
ATOM 1684 C CA . ARG C 1 73 ? 17.33000 42.43800 70.96700 1.000 52.46984 73 ARG C CA 1
ATOM 1685 C C . ARG C 1 73 ? 17.86700 42.06400 72.34200 1.000 53.17350 73 ARG C C 1
ATOM 1686 O O . ARG C 1 73 ? 17.47700 42.64700 73.35800 1.000 51.83347 73 ARG C O 1
ATOM 1694 N N . ARG C 1 74 ? 18.77300 41.06900 72.37300 1.000 69.56306 74 ARG C N 1
ATOM 1695 C CA . ARG C 1 74 ? 19.35800 40.58000 73.61900 1.000 73.10670 74 ARG C CA 1
ATOM 1696 C C . ARG C 1 74 ? 20.87600 40.43300 73.46800 1.000 78.92003 74 ARG C C 1
ATOM 1697 O O . ARG C 1 74 ? 21.39900 39.32200 73.54700 1.000 86.62834 74 ARG C O 1
ATOM 1705 N N . ASN C 1 75 ? 21.55000 41.56600 73.24800 1.000 72.58109 75 ASN C N 1
ATOM 1706 C CA . ASN C 1 75 ? 23.00900 41.73000 73.39100 1.000 80.43355 75 ASN C CA 1
ATOM 1707 C C . ASN C 1 75 ? 23.41700 43.12900 72.93000 1.000 69.57407 75 ASN C C 1
ATOM 1708 O O . ASN C 1 75 ? 22.63000 43.83800 72.29700 1.000 68.14975 75 ASN C O 1
ATOM 1713 N N . THR D 2 46 ? -7.17000 36.45200 39.15400 1.000 82.03693 454 THR D N 1
ATOM 1714 C CA . THR D 2 46 ? -7.32100 36.04700 40.54900 1.000 82.66796 454 THR D CA 1
ATOM 1715 C C . THR D 2 46 ? -6.86900 37.17400 41.48900 1.000 64.76942 454 THR D C 1
ATOM 1716 O O . THR D 2 46 ? -6.00800 37.98400 41.13500 1.000 68.21456 454 THR D O 1
ATOM 1720 N N . LEU D 2 47 ? -7.48400 37.23300 42.67400 1.000 57.43004 455 LEU D N 1
ATOM 1721 C CA . LEU D 2 47 ? -7.11600 38.24900 43.65800 1.000 36.69045 455 LEU D CA 1
ATOM 1722 C C . LEU D 2 47 ? -5.67200 38.08200 44.11200 1.000 36.35243 455 LEU D C 1
ATOM 1723 O O . LEU D 2 47 ? -4.98000 39.07300 44.38700 1.000 52.69888 455 LEU D O 1
ATOM 1728 N N . LEU D 2 48 ? -5.21200 36.83000 44.24100 1.000 55.36776 456 LEU D N 1
ATOM 1729 C CA . LEU D 2 48 ? -3.80500 36.59200 44.55200 1.000 47.37853 456 LEU D CA 1
ATOM 1730 C C . LEU D 2 48 ? -2.89500 37.20700 43.50100 1.000 53.52440 456 LEU D C 1
ATOM 1731 O O . LEU D 2 48 ? -1.90900 37.87100 43.83800 1.000 56.45116 456 LEU D O 1
ATOM 1736 N N . GLN D 2 49 ? -3.20100 36.99500 42.21800 1.000 43.28663 457 GLN D N 1
ATOM 1737 C CA . GLN D 2 49 ? -2.37700 37.61000 41.18400 1.000 36.16316 457 GLN D CA 1
ATOM 1738 C C . GLN D 2 49 ? -2.37200 39.12600 41.32400 1.000 35.83136 457 GLN D C 1
ATOM 1739 O O . GLN D 2 49 ? -1.31800 39.75500 41.25300 1.000 38.29132 457 GLN D O 1
ATOM 1745 N N . ASP D 2 50 ? -3.54700 39.73100 41.49100 1.000 30.89224 458 ASP D N 1
ATOM 1746 C CA . ASP D 2 50 ? -3.61700 41.18700 41.53500 1.000 33.19741 458 ASP D CA 1
ATOM 1747 C C . ASP D 2 50 ? -2.80900 41.74600 42.70100 1.000 30.27098 458 ASP D C 1
ATOM 1748 O O . ASP D 2 50 ? -1.99700 42.66100 42.52300 1.000 32.17797 458 ASP D O 1
ATOM 1753 N N . GLN D 2 51 ? -2.98500 41.17900 43.89800 1.000 29.43248 459 GLN D N 1
ATOM 1754 C CA . GLN D 2 51 ? -2.24900 41.68300 45.05500 1.000 28.06190 459 GLN D CA 1
ATOM 1755 C C . GLN D 2 51 ? -0.75700 41.39600 44.95000 1.000 27.21299 459 GLN D C 1
ATOM 1756 O O . GLN D 2 51 ? 0.07100 42.24700 45.30000 1.000 28.85235 459 GLN D O 1
ATOM 1762 N N . LEU D 2 52 ? -0.39300 40.21500 44.44800 1.000 22.94424 460 LEU D N 1
ATOM 1763 C CA . LEU D 2 52 ? 1.01200 39.88000 44.26500 1.000 21.06986 460 LEU D CA 1
ATOM 1764 C C . LEU D 2 52 ? 1.65800 40.80000 43.23200 1.000 20.62954 460 LEU D C 1
ATOM 1765 O O . LEU D 2 52 ? 2.81000 41.22200 43.39500 1.000 20.28564 460 LEU D O 1
ATOM 1770 N N . GLN D 2 53 ? 0.93000 41.11600 42.15100 1.000 23.13674 461 GLN D N 1
ATOM 1771 C CA . GLN D 2 53 ? 1.44700 42.03600 41.14700 1.000 23.18817 461 GLN D CA 1
ATOM 1772 C C . GLN D 2 53 ? 1.60300 43.43500 41.71800 1.000 23.60571 461 GLN D C 1
ATOM 1773 O O . GLN D 2 53 ? 2.59000 44.11600 41.43100 1.000 25.70009 461 GLN D O 1
ATOM 1779 N N . SER D 2 54 ? 0.64400 43.87800 42.53100 1.000 24.29533 462 SER D N 1
ATOM 1780 C CA . SER D 2 54 ? 0.77700 45.17500 43.19100 1.000 26.53580 462 SER D CA 1
ATOM 1781 C C . SER D 2 54 ? 2.05300 45.23200 44.02200 1.000 26.81546 462 SER D C 1
ATOM 1782 O O . SER D 2 54 ? 2.84200 46.19400 43.93800 1.000 24.75143 462 SER D O 1
ATOM 1785 N N . VAL D 2 55 ? 2.27900 44.18900 44.82500 1.000 21.88458 463 VAL D N 1
ATOM 1786 C CA . VAL D 2 55 ? 3.46000 44.18200 45.67800 1.000 21.32773 463 VAL D CA 1
ATOM 1787 C C . VAL D 2 55 ? 4.72000 44.17400 44.83200 1.000 18.82791 463 VAL D C 1
ATOM 1788 O O . VAL D 2 55 ? 5.67300 44.90400 45.12500 1.000 20.64569 463 VAL D O 1
ATOM 1792 N N . LEU D 2 56 ? 4.75200 43.35200 43.76900 1.000 19.24213 464 LEU D N 1
ATOM 1793 C CA . LEU D 2 56 ? 5.92900 43.33800 42.89800 1.000 20.52564 464 LEU D CA 1
ATOM 1794 C C . LEU D 2 56 ? 6.15800 44.69100 42.24900 1.000 22.86359 464 LEU D C 1
ATOM 1795 O O . LEU D 2 56 ? 7.30900 45.09000 42.02900 1.000 22.22667 464 LEU D O 1
ATOM 1800 N N . ASP D 2 57 ? 5.07900 45.40900 41.93600 1.000 23.50593 465 ASP D N 1
ATOM 1801 C CA . ASP D 2 57 ? 5.20800 46.74700 41.37900 1.000 26.25809 465 ASP D CA 1
ATOM 1802 C C . ASP D 2 57 ? 5.82300 47.72000 42.37500 1.000 30.34656 465 ASP D C 1
ATOM 1803 O O . ASP D 2 57 ? 6.37600 48.74300 41.95700 1.000 29.82021 465 ASP D O 1
ATOM 1808 N N . THR D 2 58 ? 5.71900 47.45200 43.68100 1.000 24.35730 466 THR D N 1
ATOM 1809 C CA . THR D 2 58 ? 6.43400 48.33800 44.60600 1.000 26.74057 466 THR D CA 1
ATOM 1810 C C . THR D 2 58 ? 7.93500 48.06800 44.67900 1.000 24.70308 466 THR D C 1
ATOM 1811 O O . THR D 2 58 ? 8.65400 48.84300 45.32000 1.000 26.27259 466 THR D O 1
ATOM 1815 N N . LEU D 2 59 ? 8.42300 46.98000 44.09900 1.000 25.60689 467 LEU D N 1
ATOM 1816 C CA . LEU D 2 59 ? 9.82300 46.61900 44.26600 1.000 25.26849 467 LEU D CA 1
ATOM 1817 C C . LEU D 2 59 ? 10.66200 47.14400 43.11600 1.000 25.76815 467 LEU D C 1
ATOM 1818 O O . LEU D 2 59 ? 10.16300 47.41400 42.02300 1.000 29.24242 467 LEU D O 1
ATOM 1823 N N . SER D 2 60 ? 11.96900 47.22100 43.35400 1.000 26.92087 468 SER D N 1
ATOM 1824 C CA . SER D 2 60 ? 12.88800 47.47100 42.25400 1.000 28.39923 468 SER D CA 1
ATOM 1825 C C . SER D 2 60 ? 12.87700 46.28500 41.30000 1.000 30.26654 468 SER D C 1
ATOM 1826 O O . SER D 2 60 ? 12.48000 45.17600 41.66500 1.000 27.61686 468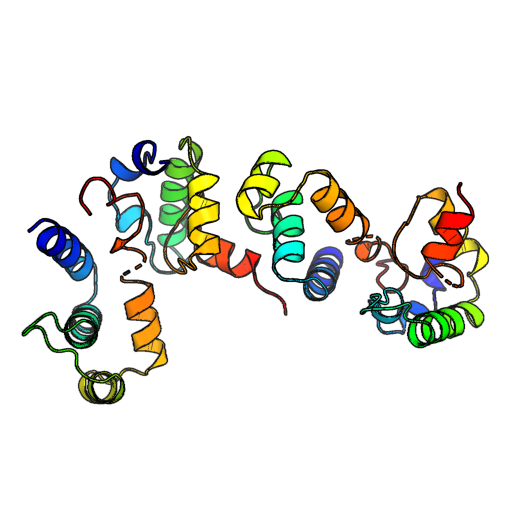 SER D O 1
ATOM 1829 N N . GLU D 2 61 ? 13.35800 46.52200 40.07100 1.000 28.85433 469 GLU D N 1
ATOM 1830 C CA . GLU D 2 61 ? 13.33700 45.48300 39.04300 1.000 29.04219 469 GLU D CA 1
ATOM 1831 C C . GLU D 2 61 ? 14.16500 44.27600 39.46100 1.000 28.82615 469 GLU D C 1
ATOM 1832 O O . GLU D 2 61 ? 13.77900 43.12800 39.21200 1.000 27.28756 469 GLU D O 1
ATOM 1838 N N . ARG D 2 62 ? 15.31500 44.51900 40.09200 1.000 29.03840 470 ARG D N 1
ATOM 1839 C CA . ARG D 2 62 ? 16.13000 43.41900 40.59800 1.000 34.37107 470 ARG D CA 1
ATOM 1840 C C . ARG D 2 62 ? 15.38500 42.64000 41.67600 1.000 26.69715 470 ARG D C 1
ATOM 1841 O O . ARG D 2 62 ? 15.34600 41.40100 41.65200 1.000 23.86136 470 ARG D O 1
ATOM 1849 N N . GLU D 2 63 ? 14.79300 43.35500 42.63800 1.000 24.11704 471 GLU D N 1
ATOM 1850 C CA . GLU D 2 63 ? 14.06200 42.69700 43.71900 1.000 23.34431 471 GLU D CA 1
ATOM 1851 C C . GLU D 2 63 ? 12.88400 41.89900 43.18400 1.000 21.48947 471 GLU D C 1
ATOM 1852 O O . GLU D 2 63 ? 12.63800 40.77300 43.62700 1.000 19.58578 471 GLU D O 1
ATOM 1858 N N . ALA D 2 64 ? 12.13000 42.47300 42.24600 1.000 20.18255 472 ALA D N 1
ATOM 1859 C CA . ALA D 2 64 ? 11.01400 41.73600 41.67100 1.000 18.66774 472 ALA D CA 1
ATOM 1860 C C . ALA D 2 64 ? 11.50700 40.50200 40.93300 1.000 18.35860 472 ALA D C 1
ATOM 1861 O O . ALA D 2 64 ? 10.85700 39.45500 40.97900 1.000 17.81184 472 ALA D O 1
ATOM 1863 N N . GLY D 2 65 ? 12.64300 40.59600 40.23700 1.000 18.80199 473 GLY D N 1
ATOM 1864 C CA . GLY D 2 65 ? 13.17400 39.41000 39.57500 1.000 18.67197 473 GLY D CA 1
ATOM 1865 C C . GLY D 2 65 ? 13.55400 38.32900 40.56600 1.000 17.45840 473 GLY D C 1
ATOM 1866 O O . GLY D 2 65 ? 13.28300 37.14000 40.35300 1.000 16.77334 473 GLY D O 1
ATOM 1867 N N . VAL D 2 66 ? 14.18600 38.72900 41.66800 1.000 17.54601 474 VAL D N 1
ATOM 1868 C CA . VAL D 2 66 ? 14.49600 37.77500 42.72800 1.000 16.81408 474 VAL D CA 1
ATOM 1869 C C . VAL D 2 66 ? 13.22100 37.10700 43.21100 1.000 15.38122 474 VAL D C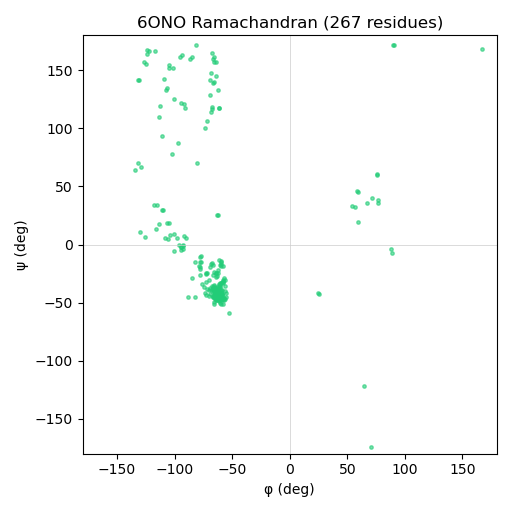 1
ATOM 1870 O O . VAL D 2 66 ? 13.16200 35.88100 43.35800 1.000 14.97447 474 VAL D O 1
ATOM 1874 N N . VAL D 2 67 ? 12.17500 37.90000 43.45400 1.000 14.95427 475 VAL D N 1
ATOM 1875 C CA . VAL D 2 67 ? 10.92400 37.32400 43.94700 1.000 14.02681 475 VAL D CA 1
ATOM 1876 C C . VAL D 2 67 ? 10.32200 36.36700 42.91900 1.000 13.99500 475 VAL D C 1
ATOM 1877 O O . VAL D 2 67 ? 9.86900 35.26700 43.26100 1.000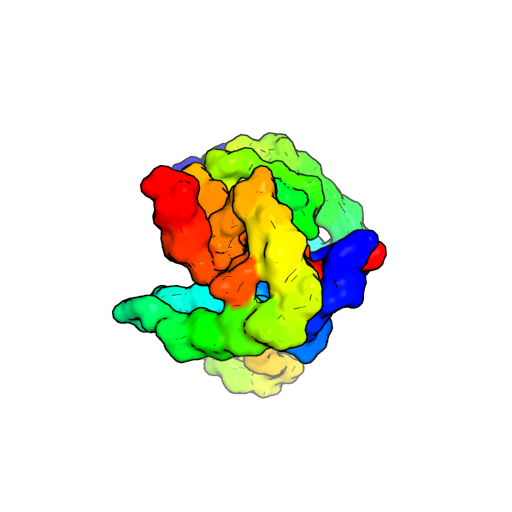 13.66944 475 VAL D O 1
ATOM 1881 N N . ARG D 2 68 ? 10.32200 36.75700 41.64300 1.000 16.36722 476 ARG D N 1
ATOM 1882 C CA . ARG D 2 68 ? 9.70100 35.90900 40.63500 1.000 16.68050 476 ARG D CA 1
ATOM 1883 C C . ARG D 2 68 ? 10.40900 34.56700 40.54000 1.000 16.59424 476 ARG D C 1
ATOM 1884 O O . ARG D 2 68 ? 9.75200 33.52400 40.43900 1.000 16.61464 476 ARG D O 1
ATOM 1892 N N . LEU D 2 69 ? 11.74600 34.55500 40.62000 1.000 15.16542 477 LEU D N 1
ATOM 1893 C CA . LEU D 2 69 ? 12.44700 33.26800 40.59800 1.000 15.38032 477 LEU D CA 1
ATOM 1894 C C . LEU D 2 69 ? 12.25800 32.50300 41.90100 1.000 14.90589 477 LEU D C 1
ATOM 1895 O O . LEU D 2 69 ? 12.12700 31.27900 41.89400 1.000 15.18337 477 LEU D O 1
ATOM 1900 N N . ARG D 2 70 ? 12.25100 33.20600 43.03000 1.000 14.67848 478 ARG D N 1
ATOM 1901 C CA . ARG D 2 70 ? 12.13700 32.53100 44.31900 1.000 14.62168 478 ARG D CA 1
ATOM 1902 C C . ARG D 2 70 ? 10.80700 31.80400 44.43500 1.000 14.44332 478 ARG D C 1
ATOM 1903 O O . ARG D 2 70 ? 10.75700 30.63500 44.85100 1.000 15.01691 478 ARG D O 1
ATOM 1911 N N . PHE D 2 71 ? 9.71500 32.47500 44.07000 1.000 14.34855 479 PHE D N 1
ATOM 1912 C CA . PHE D 2 71 ? 8.39400 31.88400 44.24400 1.000 14.84449 479 PHE D CA 1
ATOM 1913 C C . PHE D 2 71 ? 7.91100 31.13900 43.01200 1.000 16.68860 479 PHE D C 1
ATOM 1914 O O . PHE D 2 71 ? 6.83600 30.53600 43.06700 1.000 16.12272 479 PHE D O 1
ATOM 1922 N N . GLY D 2 72 ? 8.69500 31.11600 41.93600 1.000 17.60216 480 GLY D N 1
ATOM 1923 C CA . GLY D 2 72 ? 8.32800 30.42800 40.71200 1.000 18.48467 480 GLY D CA 1
ATOM 1924 C C . GLY D 2 72 ? 7.21400 31.09800 39.93600 1.000 20.41227 480 GLY D C 1
ATOM 1925 O O . GLY D 2 72 ? 6.32000 30.41100 39.43900 1.000 20.13956 480 GLY D O 1
ATOM 1926 N N . LEU D 2 73 ? 7.22200 32.43600 39.85500 1.000 21.45311 481 LEU D N 1
ATOM 1927 C CA . LEU D 2 73 ? 6.09600 33.17600 39.28800 1.000 20.56589 481 LEU D CA 1
ATOM 1928 C C . LEU D 2 73 ? 6.05800 33.18800 37.77100 1.000 21.39301 481 LEU D C 1
ATOM 1929 O O . LEU D 2 73 ? 5.01000 33.49900 37.20200 1.000 29.79575 481 LEU D O 1
ATOM 1934 N N . THR D 2 74 ? 7.15800 32.89900 37.09000 1.000 30.32120 482 THR D N 1
ATOM 1935 C CA . THR D 2 74 ? 7.07800 32.97900 35.63900 1.000 39.33264 482 THR D CA 1
ATOM 1936 C C . THR D 2 74 ? 6.46600 31.70800 35.04900 1.000 39.14964 482 THR D C 1
ATOM 1937 O O . THR D 2 74 ? 5.58300 31.79400 34.18700 1.000 61.82002 482 THR D O 1
ATOM 1941 N N . ASP D 2 75 ? 6.88700 30.52100 35.51000 1.000 34.00278 483 ASP D N 1
ATOM 1942 C CA . ASP D 2 75 ? 6.36600 2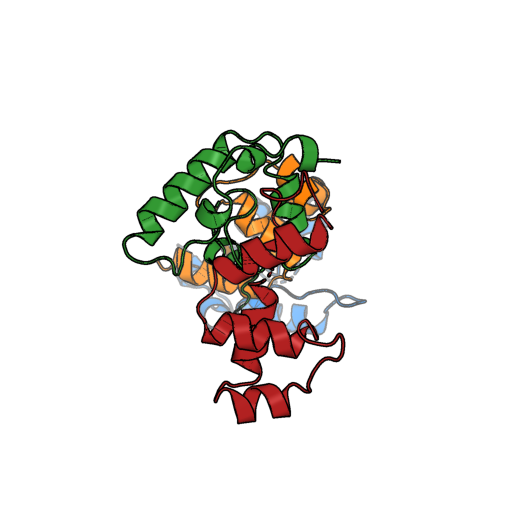9.26800 34.96700 1.000 31.13042 483 ASP D CA 1
ATOM 1943 C C . ASP D 2 75 ? 5.88500 28.29000 36.04100 1.000 30.10135 483 ASP D C 1
ATOM 1944 O O . ASP D 2 75 ? 5.60200 27.13100 35.72500 1.000 35.91042 483 ASP D O 1
ATOM 1949 N N . GLY D 2 76 ? 5.77800 28.72000 37.29300 1.000 29.23352 484 GLY D N 1
ATOM 1950 C CA . GLY D 2 76 ? 5.32700 27.86600 38.37000 1.000 27.06090 484 GLY D CA 1
ATOM 1951 C C . GLY D 2 76 ? 6.41900 27.08700 39.07400 1.000 27.14723 484 GLY D C 1
ATOM 1952 O O . GLY D 2 76 ? 6.15100 26.47800 40.11500 1.000 27.81089 484 GLY D O 1
ATOM 1953 N N . GLN D 2 77 ? 7.64800 27.12100 38.57300 1.000 22.26280 485 GLN D N 1
ATOM 1954 C CA . GLN D 2 77 ? 8.74700 26.35100 39.14100 1.000 21.41308 485 GLN D CA 1
ATOM 1955 C C . GLN D 2 77 ? 9.77100 27.29500 39.74700 1.000 19.83353 485 GLN D C 1
ATOM 1956 O O . GLN D 2 77 ? 10.30600 28.16800 39.04100 1.000 19.67533 485 GLN D O 1
ATOM 1962 N N . PRO D 2 78 ? 10.01300 27.19100 41.05200 1.000 18.47404 486 PRO D N 1
ATOM 1963 C CA . PRO D 2 78 ? 11.05700 27.98900 41.70000 1.000 17.68562 486 PRO D CA 1
ATOM 1964 C C . PRO D 2 78 ? 12.43600 27.63200 41.17100 1.000 18.27663 486 PRO D C 1
ATOM 1965 O O . PRO D 2 78 ? 12.65200 26.56000 40.60100 1.000 20.61403 486 PRO D O 1
ATOM 1969 N N . ARG D 2 79 ? 13.36100 28.57900 41.30900 1.000 19.10752 487 ARG D N 1
ATOM 1970 C CA . ARG D 2 79 ? 14.77700 28.32200 41.10500 1.000 20.47966 487 ARG D CA 1
ATOM 1971 C C . ARG D 2 79 ? 15.47500 28.26500 42.46200 1.000 22.92669 487 ARG D C 1
ATOM 1972 O O . ARG D 2 79 ? 14.99700 28.83300 43.44600 1.000 20.57757 487 ARG D O 1
ATOM 1980 N N . THR D 2 80 ? 16.59600 27.54800 42.52600 1.000 21.99135 488 THR D N 1
ATOM 1981 C CA . THR D 2 80 ? 17.32000 27.43000 43.78700 1.000 21.93705 488 THR D CA 1
ATOM 1982 C C . THR D 2 80 ? 17.89800 28.77400 44.23000 1.000 21.80819 488 THR D C 1
ATOM 1983 O O . THR D 2 80 ? 18.14200 29.67300 43.42100 1.000 22.34969 488 THR D O 1
ATOM 1987 N N . LEU D 2 81 ? 18.14100 28.88600 45.54500 1.000 26.61073 489 LEU D N 1
ATOM 1988 C CA . LEU D 2 81 ? 18.75900 30.09100 46.09300 1.000 26.77174 489 LEU D CA 1
ATOM 1989 C C . LEU D 2 81 ? 20.12900 30.34900 45.47300 1.000 26.69510 489 LEU D C 1
ATOM 1990 O O . LEU D 2 81 ? 20.47400 31.49800 45.17500 1.000 28.78344 489 LEU D O 1
ATOM 1995 N N . ASP D 2 82 ? 20.91200 29.29000 45.25100 1.000 32.53250 490 ASP D N 1
ATOM 1996 C CA . ASP D 2 82 ? 22.22600 29.45600 44.62700 1.000 38.55531 490 ASP D CA 1
ATOM 1997 C C . ASP D 2 82 ? 22.09000 30.00600 43.21800 1.000 31.26756 490 ASP D C 1
ATOM 1998 O O . ASP D 2 82 ? 22.85900 30.88000 42.80200 1.000 34.72237 490 ASP D O 1
ATOM 2003 N N . GLU D 2 83 ? 21.14000 29.47300 42.45200 1.000 25.66577 491 GLU D N 1
ATOM 2004 C CA . GLU D 2 83 ? 20.93700 29.95700 41.09500 1.000 25.10075 491 GLU D CA 1
ATOM 2005 C C . GLU D 2 83 ? 20.47200 31.40700 41.08600 1.000 24.11539 491 GLU D C 1
ATOM 2006 O O . GLU D 2 83 ? 20.96400 32.21400 40.29100 1.000 25.02678 491 GLU D O 1
ATOM 2012 N N . ILE D 2 84 ? 19.53600 31.76400 41.97300 1.000 21.77164 492 ILE D N 1
ATOM 2013 C CA . ILE D 2 84 ? 19.07700 33.15200 42.04900 1.000 21.06479 492 ILE D CA 1
ATOM 2014 C C . ILE D 2 84 ? 20.24900 34.08000 42.36100 1.000 22.96596 492 ILE D C 1
ATOM 2015 O O . ILE D 2 84 ? 20.40300 35.14500 41.74500 1.000 23.58927 492 ILE D O 1
ATOM 2020 N N . GLY D 2 85 ? 21.10300 33.67900 43.30700 1.000 24.37296 493 GLY D N 1
ATOM 2021 C CA . GLY D 2 85 ? 22.26600 34.49000 43.64500 1.000 26.76141 493 GLY D CA 1
ATOM 2022 C C . GLY D 2 85 ? 23.25400 34.63900 42.50300 1.000 28.80132 493 GLY D C 1
ATOM 2023 O O . GLY D 2 85 ? 23.73500 35.73900 42.21800 1.000 30.30359 493 GLY D O 1
ATOM 2024 N N . GLN D 2 86 ? 23.59700 33.52700 41.85000 1.000 38.74049 494 GLN D N 1
ATOM 2025 C CA . GLN D 2 86 ? 24.50800 33.60000 40.71300 1.000 39.29816 494 GLN D CA 1
ATOM 2026 C C . GLN D 2 86 ? 23.94200 34.49400 39.61800 1.000 40.17135 494 GLN D C 1
ATOM 2027 O O . GLN D 2 86 ? 24.67200 35.27900 39.00000 1.000 46.15133 494 GLN D O 1
ATOM 2033 N N . VAL D 2 87 ? 22.63400 34.40900 39.38800 1.000 33.36419 495 VAL D N 1
ATOM 2034 C CA . VAL D 2 87 ? 21.99200 35.11600 38.28500 1.000 29.68836 495 VAL D CA 1
ATOM 2035 C C . VAL D 2 87 ? 21.87200 36.61500 38.55600 1.000 32.48814 495 VAL D C 1
ATOM 2036 O O . VAL D 2 87 ? 22.05300 37.43700 37.64900 1.000 32.33348 495 VAL D O 1
ATOM 2040 N N . TYR D 2 88 ? 21.50900 37.00500 39.77100 1.000 28.73628 496 TYR D N 1
ATOM 2041 C CA . TYR D 2 88 ? 21.27800 38.42100 40.03800 1.000 29.31629 496 TYR D CA 1
ATOM 2042 C C . TYR D 2 88 ? 22.40100 39.05300 40.84000 1.000 31.33449 496 TYR D C 1
ATOM 2043 O O . TYR D 2 88 ? 22.29500 40.22400 41.21900 1.000 32.10284 496 TYR D O 1
ATOM 2052 N N . GLY D 2 89 ? 23.47000 38.31000 41.10800 1.000 33.38117 497 GLY D N 1
ATOM 2053 C CA . GLY D 2 89 ? 24.60100 38.84900 41.84200 1.000 36.25026 497 GLY D CA 1
ATOM 2054 C C . GLY D 2 89 ? 24.20500 39.34500 43.21500 1.000 36.51765 497 GLY D C 1
ATOM 2055 O O . GLY D 2 89 ? 24.58500 40.44500 43.62800 1.000 38.79221 497 GLY D O 1
ATOM 2056 N N . VAL D 2 90 ? 23.41000 38.54100 43.92400 1.000 34.96854 498 VAL D N 1
ATOM 2057 C CA . VAL D 2 90 ? 22.95400 38.85200 45.27000 1.000 34.99325 498 VAL D CA 1
ATOM 2058 C C . VAL D 2 90 ? 23.30400 37.67200 46.15900 1.000 31.83556 498 VAL D C 1
ATOM 2059 O O . VAL D 2 90 ? 23.47700 36.54200 45.69400 1.000 32.19934 498 VAL D O 1
ATOM 2063 N N . THR D 2 91 ? 23.40400 37.95000 47.44900 1.000 31.48037 499 THR D N 1
ATOM 2064 C CA . THR D 2 91 ? 23.71500 36.94000 48.44400 1.000 32.23877 499 THR D CA 1
ATOM 2065 C C . THR D 2 91 ? 22.44400 36.24200 48.91100 1.000 29.32789 499 THR D C 1
ATOM 2066 O O . THR D 2 91 ? 21.33200 36.74900 48.75300 1.000 26.97536 499 THR D O 1
ATOM 2070 N N . ARG D 2 92 ? 22.63000 35.04900 49.47800 1.000 38.40860 500 ARG D N 1
ATOM 2071 C CA . ARG D 2 92 ? 21.51600 34.32200 50.07300 1.000 35.36132 500 ARG D CA 1
ATOM 2072 C C . ARG D 2 92 ? 20.81600 35.16200 51.13400 1.000 38.14357 500 ARG D C 1
ATOM 2073 O O . ARG D 2 92 ? 19.58300 35.17300 51.21600 1.000 32.41480 500 ARG D O 1
ATOM 2081 N N . GLU D 2 93 ? 21.58700 35.89800 51.93600 1.000 35.96456 501 GLU D N 1
ATOM 2082 C CA . GLU D 2 93 ? 20.98900 36.77600 52.94000 1.000 33.01058 501 GLU D CA 1
ATOM 2083 C C . GLU D 2 93 ? 20.13200 37.86400 52.29400 1.000 29.93603 501 GLU D C 1
ATOM 2084 O O . GLU D 2 93 ? 19.03900 38.18000 52.78400 1.000 29.36806 501 GLU D O 1
ATOM 2090 N N . ARG D 2 94 ? 20.61000 38.44800 51.19600 1.000 31.97568 502 ARG D N 1
ATOM 2091 C CA . ARG D 2 94 ? 19.81600 39.44500 50.48200 1.000 32.53918 502 ARG D CA 1
ATOM 2092 C C . ARG D 2 94 ? 18.54000 38.82900 49.92700 1.000 29.17889 502 ARG D C 1
ATOM 2093 O O . ARG D 2 94 ? 17.46900 39.44500 49.98800 1.000 26.51156 502 ARG D O 1
ATOM 2101 N N . ILE D 2 95 ? 18.63100 37.60800 49.38400 1.000 23.12923 503 ILE D N 1
ATOM 2102 C CA . ILE D 2 95 ? 17.43000 36.92400 48.91500 1.000 20.78125 503 ILE D CA 1
ATOM 2103 C C . ILE D 2 95 ? 16.44200 36.75700 50.06000 1.000 19.88382 503 ILE D C 1
ATOM 2104 O O . ILE D 2 95 ? 15.24700 37.03300 49.91300 1.000 18.32387 503 ILE D O 1
ATOM 2109 N N . ARG D 2 96 ? 16.93200 36.30700 51.21800 1.000 24.89428 504 ARG D N 1
ATOM 2110 C CA . ARG D 2 96 ? 16.05500 36.08400 52.36100 1.000 27.84899 504 ARG D CA 1
ATOM 2111 C C . ARG D 2 96 ? 15.39900 37.38000 52.80700 1.000 24.44037 504 ARG D C 1
ATOM 2112 O O . ARG D 2 96 ? 14.21400 37.39100 53.14700 1.000 24.30294 504 ARG D O 1
ATOM 2120 N N . GLN D 2 97 ? 16.12600 38.49600 52.75800 1.000 25.43326 505 GLN D N 1
ATOM 2121 C CA . GLN D 2 97 ? 15.50700 39.74100 53.20100 1.000 24.48122 505 GLN D CA 1
ATOM 2122 C C . GLN D 2 97 ? 14.50500 40.26600 52.17300 1.000 24.14455 505 GLN D C 1
ATOM 2123 O O . GLN D 2 97 ? 13.44200 40.77700 52.55300 1.000 23.58023 505 GLN D O 1
ATOM 2129 N N . ILE D 2 98 ? 14.79000 40.09900 50.87300 1.000 19.81870 506 ILE D N 1
ATOM 2130 C CA . ILE D 2 98 ? 13.81600 40.45200 49.83900 1.000 18.46471 506 ILE D CA 1
ATOM 2131 C C . ILE D 2 98 ? 12.54000 39.64100 50.01400 1.000 17.40769 506 ILE D C 1
ATOM 2132 O O . ILE D 2 98 ? 11.42000 40.16600 49.91900 1.000 16.47197 506 ILE D O 1
ATOM 2137 N N . GLU D 2 99 ? 12.69700 38.33500 50.23500 1.000 18.23203 507 GLU D N 1
ATOM 2138 C CA . GLU D 2 99 ? 11.56500 37.44300 50.43600 1.000 19.02675 507 GLU D CA 1
ATOM 2139 C C . GLU D 2 99 ? 10.76200 37.82300 51.67300 1.000 18.82613 507 GLU D C 1
ATOM 2140 O O . GLU D 2 99 ? 9.52200 37.85000 51.63900 1.000 16.83772 507 GLU D O 1
ATOM 2146 N N . SER D 2 100 ? 11.45600 38.11800 52.77500 1.000 17.90550 508 SER D N 1
ATOM 2147 C CA . SER D 2 100 ? 10.78900 38.49600 54.01400 1.000 19.61110 508 SER D CA 1
ATOM 2148 C C . SER D 2 100 ? 9.99400 39.77600 53.83600 1.000 17.76383 508 SER D C 1
ATOM 2149 O O . SER D 2 100 ? 8.82400 39.85500 54.23400 1.000 19.11467 508 SER D O 1
ATOM 2152 N N . LYS D 2 101 ? 10.61100 40.78700 53.22200 1.000 18.21688 509 LYS D N 1
ATOM 2153 C CA . LYS D 2 101 ? 9.90400 42.03800 52.96800 1.000 18.19458 509 LYS D CA 1
ATOM 2154 C C . LYS D 2 101 ? 8.69700 41.82000 52.06300 1.000 21.85656 509 LYS D C 1
ATOM 2155 O O . LYS D 2 101 ? 7.61600 42.35700 52.32700 1.000 17.17403 509 LYS D O 1
ATOM 2161 N N . THR D 2 102 ? 8.84700 41.01800 51.00100 1.000 15.67325 510 THR D N 1
ATOM 2162 C CA . THR D 2 102 ? 7.71600 40.76900 50.11600 1.000 15.17959 510 THR D CA 1
ATOM 2163 C C . THR D 2 102 ? 6.57000 40.07100 50.84400 1.000 16.67393 510 THR D C 1
ATOM 2164 O O . THR D 2 102 ? 5.39900 40.41300 50.64000 1.000 15.32681 510 THR D O 1
ATOM 2176 N N . SER D 2 104 ? 5.92800 40.15200 54.05800 1.000 14.70815 512 SER D N 1
ATOM 2177 C CA . SER D 2 104 ? 5.33300 41.08900 55.00600 1.000 15.34682 512 SER D CA 1
ATOM 2178 C C . SER D 2 104 ? 4.39400 42.05100 54.29900 1.000 15.36283 512 SER D C 1
ATOM 2179 O O . SER D 2 104 ? 3.31300 42.34800 54.81100 1.000 15.97656 512 SER D O 1
ATOM 2182 N N . LYS D 2 105 ? 4.79300 42.55600 53.11900 1.000 15.05029 513 LYS D N 1
ATOM 2183 C CA . LYS D 2 105 ? 3.89300 43.42900 52.37000 1.000 15.52735 513 LYS D CA 1
ATOM 2184 C C . LYS D 2 105 ? 2.59700 42.70300 52.02300 1.000 15.74224 513 LYS D C 1
ATOM 2185 O O . LYS D 2 105 ? 1.51200 43.28400 52.10400 1.000 16.67269 513 LYS D O 1
ATOM 2191 N N . LEU D 2 106 ? 2.69500 41.43300 51.62200 1.000 18.34877 514 LEU D N 1
ATOM 2192 C CA . LEU D 2 106 ? 1.50600 40.66100 51.25700 1.000 20.38479 514 LEU D CA 1
ATOM 2193 C C . LEU D 2 106 ? 0.61700 40.38900 52.45700 1.000 23.95201 514 LEU D C 1
ATOM 2194 O O . LEU D 2 106 ? -0.61200 40.34600 52.32600 1.000 20.58702 514 LEU D O 1
ATOM 2199 N N . ARG D 2 107 ? 1.20900 40.16900 53.62600 1.000 18.35971 515 ARG D N 1
ATOM 2200 C CA . ARG D 2 107 ? 0.42000 39.82300 54.79400 1.000 19.37951 515 ARG D CA 1
ATOM 2201 C C . ARG D 2 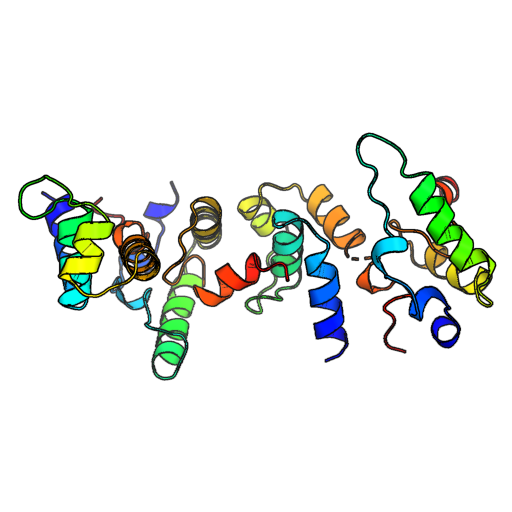107 ? 0.02800 41.03500 55.62800 1.000 21.89515 515 ARG D C 1
ATOM 2202 O O . ARG D 2 107 ? -0.67900 40.86500 56.62000 1.000 21.12145 515 ARG D O 1
ATOM 2210 N N . HIS D 2 108 ? 0.43200 42.24700 55.24200 1.000 17.83402 516 HIS D N 1
ATOM 2211 C CA . HIS D 2 108 ? 0.11300 43.40800 56.06400 1.000 18.64609 516 HIS D CA 1
ATOM 2212 C C . HIS D 2 108 ? -1.39500 43.63300 56.07000 1.000 20.08718 516 HIS D C 1
ATOM 2213 O O . HIS D 2 108 ? -2.04200 43.48100 55.02700 1.000 20.45184 516 HIS D O 1
ATOM 2220 N N . PRO D 2 109 ? -1.98100 43.98700 57.21900 1.000 21.24734 517 PRO D N 1
ATOM 2221 C CA . PRO D 2 109 ? -3.44100 44.14300 57.28200 1.000 23.04071 517 PRO D CA 1
ATOM 2222 C C . PRO D 2 109 ? -3.98100 45.19500 56.34100 1.000 23.74755 517 PRO D C 1
ATOM 2223 O O . PRO D 2 109 ? -5.19100 45.21600 56.10200 1.000 25.48837 517 PRO D O 1
ATOM 2227 N N . SER D 2 110 ? -3.13300 46.07100 55.79700 1.000 22.89634 518 SER D N 1
ATOM 2228 C CA A SER D 2 110 ? -3.59800 47.06200 54.83400 0.526 23.97143 518 SER D CA 1
ATOM 2229 C CA B SER D 2 110 ? -3.62300 47.05900 54.84400 0.474 24.00264 518 SER D CA 1
ATOM 2230 C C . SER D 2 110 ? -4.07600 46.42700 53.53000 1.000 24.28253 518 SER D C 1
ATOM 2231 O O . SER D 2 110 ? -4.77900 47.08200 52.75500 1.000 25.90513 518 SER D O 1
ATOM 2236 N N . ARG D 2 111 ? -3.69400 45.17900 53.25800 1.000 24.04627 519 ARG D N 1
ATOM 2237 C CA . ARG D 2 111 ? -4.10400 44.48200 52.04300 1.000 24.37200 519 ARG D CA 1
ATOM 2238 C C . ARG D 2 111 ? -5.01900 43.29900 52.33600 1.000 25.72084 519 ARG D C 1
ATOM 2239 O O . ARG D 2 111 ? -5.17200 42.41400 51.48900 1.000 34.32263 519 ARG D O 1
ATOM 2247 N N . SER D 2 112 ? -5.62000 43.25400 53.52300 1.000 34.23628 520 SER D N 1
ATOM 2248 C CA . SER D 2 112 ? -6.31900 42.04800 53.94700 1.000 39.21307 520 SER D CA 1
ATOM 2249 C C . SER D 2 112 ? -7.74000 41.92000 53.38900 1.000 42.29389 520 SER D C 1
ATOM 2250 O O . SER D 2 112 ? -8.29100 40.81200 53.44600 1.000 41.34019 520 SER D O 1
ATOM 2253 N N . GLN D 2 113 ? -8.34600 42.98600 52.84300 1.000 50.25168 521 GLN D N 1
ATOM 2254 C CA . GLN D 2 113 ? -9.68300 42.84200 52.25600 1.000 66.35131 521 GLN D CA 1
ATOM 2255 C C . GLN D 2 113 ? -9.69100 41.70600 51.23600 1.000 64.10392 521 GLN D C 1
ATOM 2256 O O . GLN D 2 113 ? -10.47800 40.76000 51.33600 1.000 56.77426 521 GLN D O 1
ATOM 2262 N N . VAL D 2 114 ? -8.83900 41.81700 50.21900 1.000 78.12811 522 VAL D N 1
ATOM 2263 C CA . VAL D 2 114 ? -8.51500 40.70800 49.33400 1.000 71.84698 522 VAL D CA 1
ATOM 2264 C C . VAL D 2 114 ? -7.46200 39.89900 50.08200 1.000 74.84452 522 VAL D C 1
ATOM 2265 O O . VAL D 2 114 ? -6.98100 40.33800 51.13100 1.000 101.06969 522 VAL D O 1
ATOM 2269 N N . LEU D 2 115 ? -7.10300 38.72500 49.56800 1.000 71.88915 523 LEU D N 1
ATOM 2270 C CA . LEU D 2 115 ? -6.19500 37.80000 50.26700 1.000 63.70931 523 LEU D CA 1
ATOM 2271 C C . LEU D 2 115 ? -6.85000 37.19900 51.51500 1.000 53.27346 523 LEU D C 1
ATOM 2272 O O . LEU D 2 115 ? -7.62500 37.85400 52.21500 1.000 61.45998 523 LEU D O 1
#

Secondary structure (DSSP, 8-state):
-GGGG-GGGGS-GGGGS---SSS--HHHHHHHHHHHHT-TTHHHHHHHHHHHT--SS-----HHHHHHH--/-HHHHHHHHHHHTS-HHHHHHHHHHHTTTTS----HHHHHHHHT--HHHHHHHHHH--TTTSGGG---/-GGGG-GGGGS-GGGG--SSSSTHHHHHHHHHHHHHTT-TTHHHHHHHHHHHT--SS-----HHHHHHHH---/-HHHHHHHHHHHTS-HHHHHHHHHHHTTTTS----HHHHHHHHT--HHHHHHHHHH--TTTSGGG-S--

Radius of gyration: 24.63 Å; Cα contacts (8 Å, |Δi|>4): 391; chains: 4; bounding box: 46×40×72 Å

Foldseek 3Di:
DLVVQQPCVVPDPCLFFDDADVHDPVVSLVVVLVSLVPGPCLVVFLVVCLVVVVQGGDTSRHNVVSVVVVD/DLLVVQLVVLLVVDDPLLSVLVCLCCVVPPNHRDDLVVNCVVSVDDSVVSVVSVVVSVSSPVPVSDDD/DQVVQQQCVPPDPCLFADDDCDDVVVVSLVVVLVSLVPTPCLPVFLVCCLVVVVQGTDTSRHSVVSVVVPDDD/DLVVVLLVVLLVVDDPLLSVLVCQCCVPPPRDHDDLVVNCVVSVDDSVVSVVSVVVSVSSPVVVSPVGD

Nearest PDB structures (foldseek):
  6ono-assembly2_D  TM=9.766E-01  e=1.388E-08  Mycobacterium tuberculosis H37Rv
  6onu-assembly4_H  TM=9.978E-01  e=5.497E-08  Mycobacterium tuberculosis H37Rv
  6cuu-assembly1_F  TM=8.015E-01  e=5.318E-04  Thermus thermophilus HB27
  6lts-assembly1_F  TM=7.730E-01  e=5.964E-04  Thermus thermophilus HB8
  4mey-assembly1_F  TM=7.813E-01  e=1.331E-03  Escherichia coli K-12

Solvent-accessible surface area: 15391 Å² total

InterPro domains:
  IPR003482 Transcription factor WhiB [MF_01479] (1-76)
  IPR003482 Transcription factor WhiB [PTHR38839] (2-80)
  IPR034768 WhiB-like iron-sulfur binding domain [PF02467] (3-71)
  IPR034768 WhiB-like iron-sulfur binding domain [PS51674] (8-70)

B-factor: mean 33.64, std 15.65, range [9.47, 102.42]

Sequence (281 aa):
DWRHKAVCRDEDPELFFPVGNSGPALAQIADAKLVCNRCPVTTECLSSWALNTGQDSGVWGGSEDERRALKRTLLQDQLQSVLDTLSEREAGVVRLRFGLTDGQPRTLDEIGQVYGVTRERIRQIESKTSKLRHPSSRSSQVDWRHKAVCRDEDPELFFPVGNSGPALAQIADAKLVCNRCPVTTTECLSWALNTGQDSSGVWGGSEDERRALKRRNTLLQDQLQSVLDTLSEREAGVVRLRFGLTDGQPRTLDEIGQVYGVTRERIRQIESKTSKLRHPSSRSQVL

Organism: Mycobacterium tuberculosis (strain ATCC 25618 / H37Rv) (NCBI:txid83332)

GO terms:
  GO:0045892 negative regulation of DNA-templated transcription (P, IDA)
  GO:0051539 4 iron, 4 sulfur cluster binding (F, IDA)
  GO:0003677 DNA binding (F, IDA)
  GO:0015035 protein-disulfide reductase activity (F, IDA)
  GO:0071731 response to nitric oxide (P, IDA)
  GO:0047134 protein-disulfide reductase [NAD(P)H] activity (F, IDA)
  GO:0005515 protein binding (F, IPI)